Protein AF-A0A0R3WU50-F1 (afdb_monomer)

Secondary structure (DSSP, 8-state):
----------PEEEEEEEGGG--TT-EEEEEEEEEEEETTEEEEEEEEEEEEESB-TTSBB--EEEEEEPEEP----SSSGGGG---TTS--SPPSS-S-EEEEEE--SSTT----B--HHHHHHHHTT--SS-TTSPPP------HHHHHHHHHHHTS-TT----HHHHHHHHHTIIIIIIHH-TTTSHHHHHHTS-TT-HHHHHHHHHHHHTS-SSPPHHHHHHHHT----S--S-----------------S-SS-----HHHHHHHHHHHHHH--TTHHHHTHHHHHHHHHHHTTS-----------EEEEE-------

Mean predicted aligned error: 11.97 Å

Sequence (323 aa):
MGSNSALQWNQSLNFRLTYSNLPLATRVCVVLLQVKRRPGRIMEFPVGWANMNLFDERGYLVTGRRSLPLWRSSFTSPETETTHQLNLAGTVAENPDPEFTLVVDFCHPSSHATRIRFPISRFITTVSGASPSKPTAAIVPSLQSSDSDLRMLRELIHRDPFYELSEQDKALLWRIRDSCCRRLYPAESLPWLVQAVAWERRELVEEFYRLLAVWPRPLPVETCLQLLGVAGLAGGAGAEGSFGDGSGGGYAMAGGRTTGVADPLVRDIAVQGLQARLSNTDLADYLLQLVQVSTSIQQELISGRSTYKTRSLCVTFASWLER

Structure (mmCIF, N/CA/C/O backbone):
data_AF-A0A0R3WU50-F1
#
_entry.id   AF-A0A0R3WU50-F1
#
loop_
_atom_site.group_PDB
_atom_site.id
_atom_site.type_symbol
_atom_site.label_atom_id
_atom_site.label_alt_id
_atom_site.label_comp_id
_atom_site.label_asym_id
_atom_site.label_entity_id
_atom_site.label_seq_id
_atom_site.pdbx_PDB_ins_code
_atom_site.Cartn_x
_atom_site.Cartn_y
_atom_site.Cartn_z
_atom_site.occupancy
_atom_site.B_iso_or_equiv
_atom_site.auth_seq_id
_atom_site.auth_comp_id
_atom_site.auth_asym_id
_atom_site.auth_atom_id
_atom_site.pdbx_PDB_model_num
ATOM 1 N N . MET A 1 1 ? -16.060 -10.804 41.182 1.00 33.38 1 MET A N 1
ATOM 2 C CA . MET A 1 1 ? -16.720 -10.375 39.931 1.00 33.38 1 MET A CA 1
ATOM 3 C C . MET A 1 1 ? -16.371 -8.913 39.714 1.00 33.38 1 MET A C 1
ATOM 5 O O . MET A 1 1 ? -16.853 -8.083 40.474 1.00 33.38 1 MET A O 1
ATOM 9 N N . GLY A 1 2 ? -15.462 -8.610 38.787 1.00 38.38 2 GLY A N 1
ATOM 10 C CA . GLY A 1 2 ? -15.167 -7.225 38.406 1.00 38.38 2 GLY A CA 1
ATOM 11 C C . GLY A 1 2 ? -16.205 -6.724 37.404 1.00 38.38 2 GLY A C 1
ATOM 12 O O . GLY A 1 2 ? -16.675 -7.499 36.574 1.00 38.38 2 GLY A O 1
ATOM 13 N N . SER A 1 3 ? -16.586 -5.453 37.483 1.00 42.41 3 SER A N 1
ATOM 14 C CA . SER A 1 3 ? -17.433 -4.816 36.475 1.00 42.41 3 SER A CA 1
ATOM 15 C C . SER A 1 3 ? -16.592 -4.438 35.253 1.00 42.41 3 SER A C 1
ATOM 17 O O . SER A 1 3 ? -15.773 -3.520 35.328 1.00 42.41 3 SER A O 1
ATOM 19 N N . ASN A 1 4 ? -16.796 -5.120 34.120 1.00 51.84 4 ASN A N 1
ATOM 20 C CA . ASN A 1 4 ? -16.118 -4.764 32.870 1.00 51.84 4 ASN A CA 1
ATOM 21 C C . ASN A 1 4 ? -16.557 -3.364 32.413 1.00 51.84 4 ASN A C 1
ATOM 23 O O . ASN A 1 4 ? -17.701 -3.128 32.020 1.00 51.84 4 ASN A O 1
ATOM 27 N N . SER A 1 5 ? -15.631 -2.411 32.519 1.00 67.62 5 SER A N 1
ATOM 28 C CA . SER A 1 5 ? -15.855 -0.982 32.314 1.00 67.62 5 SER A CA 1
ATOM 29 C C . SER A 1 5 ? -15.765 -0.606 30.833 1.00 67.62 5 SER A C 1
ATOM 31 O O . SER A 1 5 ? -14.787 -0.025 30.365 1.00 67.62 5 SER A O 1
ATOM 33 N N . ALA A 1 6 ? -16.820 -0.944 30.090 1.00 73.25 6 ALA A N 1
ATOM 34 C CA . ALA A 1 6 ? -16.938 -0.632 28.670 1.00 73.25 6 ALA A CA 1
ATOM 35 C C . ALA A 1 6 ? -16.940 0.890 28.413 1.00 73.25 6 ALA A C 1
ATOM 37 O O . ALA A 1 6 ? -17.869 1.603 28.794 1.00 73.25 6 ALA A O 1
ATOM 38 N N . LEU A 1 7 ? -15.914 1.376 27.711 1.00 82.94 7 LEU A N 1
ATOM 39 C CA . LEU A 1 7 ? -15.858 2.739 27.179 1.00 82.94 7 LEU A CA 1
ATOM 40 C C . LEU A 1 7 ? -16.598 2.815 25.834 1.00 82.94 7 LEU A C 1
ATOM 42 O O . LEU A 1 7 ? -16.582 1.863 25.052 1.00 82.94 7 LEU A O 1
ATOM 46 N N . GLN A 1 8 ? -17.246 3.949 25.556 1.00 83.81 8 GLN A N 1
ATOM 47 C CA . GLN A 1 8 ? -18.001 4.174 24.320 1.00 83.81 8 GLN A CA 1
ATOM 48 C C . GLN A 1 8 ? -17.729 5.569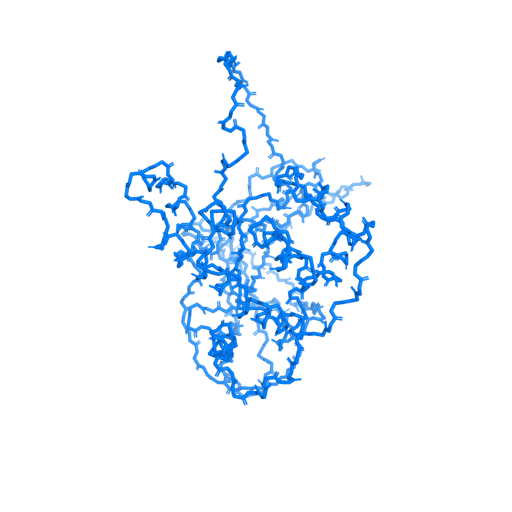 23.751 1.00 83.81 8 GLN A C 1
ATOM 50 O O . GLN A 1 8 ? -17.803 6.559 24.473 1.00 83.81 8 GLN A O 1
ATOM 55 N N . TRP A 1 9 ? -17.475 5.636 22.441 1.00 85.12 9 TRP A N 1
ATOM 56 C CA . TRP A 1 9 ? -17.425 6.889 21.677 1.00 85.12 9 TRP A CA 1
ATOM 57 C C . TRP A 1 9 ? -18.705 7.122 20.868 1.00 85.12 9 TRP A C 1
ATOM 59 O O . TRP A 1 9 ? -19.157 8.256 20.761 1.00 85.12 9 TRP A O 1
ATOM 69 N N . ASN A 1 10 ? -19.278 6.055 20.289 1.00 81.88 10 ASN A N 1
ATOM 70 C CA . ASN A 1 10 ? -20.482 6.074 19.444 1.00 81.88 10 ASN A CA 1
ATOM 71 C C . ASN A 1 10 ? -20.445 7.134 18.318 1.00 81.88 10 ASN A C 1
ATOM 73 O O . ASN A 1 10 ? -21.475 7.630 17.869 1.00 81.88 10 ASN A O 1
ATOM 77 N N . GLN A 1 11 ? -19.236 7.476 17.862 1.00 88.44 11 GLN A N 1
ATOM 78 C CA . GLN A 1 11 ? -18.961 8.498 16.857 1.00 88.44 11 GLN A CA 1
ATOM 79 C C . GLN A 1 11 ? -18.668 7.848 15.500 1.00 88.44 11 GLN A C 1
ATOM 81 O O . GLN A 1 11 ? -18.026 6.796 15.432 1.00 88.44 11 GLN A O 1
ATOM 86 N N . SER A 1 12 ? -19.094 8.498 14.414 1.00 87.56 12 SER A N 1
ATOM 87 C CA . SER A 1 12 ? -18.720 8.118 13.049 1.00 87.56 12 SER A CA 1
ATOM 88 C C . SER A 1 12 ? -17.557 8.965 12.534 1.00 87.56 12 SER A C 1
ATOM 90 O O . SER A 1 12 ? -17.614 10.195 12.561 1.00 87.56 12 SER A O 1
ATOM 92 N N . LEU A 1 13 ? -16.525 8.305 12.011 1.00 90.19 13 LEU A N 1
ATOM 93 C CA . LEU A 1 13 ? -15.453 8.919 11.236 1.00 90.19 13 LEU A CA 1
ATOM 94 C C . LEU A 1 13 ? -15.794 8.888 9.743 1.00 90.19 13 LEU A C 1
ATOM 96 O O . LEU A 1 13 ? -16.229 7.870 9.198 1.00 90.19 13 LEU A O 1
ATOM 100 N N . ASN A 1 14 ? -15.550 10.013 9.072 1.00 89.38 14 ASN A N 1
ATOM 101 C CA . ASN A 1 14 ? -15.679 10.161 7.627 1.00 89.38 14 ASN A CA 1
ATOM 102 C C . ASN A 1 14 ? -14.328 10.609 7.061 1.00 89.38 14 ASN A C 1
ATOM 104 O O . ASN A 1 14 ? -13.935 11.767 7.199 1.00 89.38 14 ASN A O 1
ATOM 108 N N . PHE A 1 15 ? -13.635 9.678 6.409 1.00 88.06 15 PHE A N 1
ATOM 109 C CA . PHE A 1 15 ? -12.292 9.883 5.858 1.00 88.06 15 PHE A CA 1
ATOM 110 C C . PHE A 1 15 ? -12.284 10.688 4.548 1.00 88.06 15 PHE A C 1
ATOM 112 O O . PHE A 1 15 ? -11.225 10.898 3.967 1.00 88.06 15 PHE A O 1
ATOM 119 N N . ARG A 1 16 ? -13.457 11.105 4.042 1.00 87.94 16 ARG A N 1
ATOM 120 C CA . ARG A 1 16 ? -13.663 11.745 2.724 1.00 87.94 16 ARG A CA 1
ATOM 121 C C . ARG A 1 16 ? -13.208 10.898 1.520 1.00 87.94 16 ARG A C 1
ATOM 123 O O . ARG A 1 16 ? -13.251 11.372 0.390 1.00 87.94 16 ARG A O 1
ATOM 130 N N . LEU A 1 17 ? -12.854 9.631 1.746 1.00 87.06 17 LEU A N 1
ATOM 131 C CA . LEU A 1 17 ? -12.512 8.650 0.717 1.00 87.06 17 LEU A CA 1
ATOM 132 C C . LEU A 1 17 ? -13.771 8.011 0.108 1.00 87.06 17 LEU A C 1
ATOM 134 O O . LEU A 1 17 ? -14.751 7.715 0.797 1.00 87.06 17 LEU A O 1
ATOM 138 N N . THR A 1 18 ? -13.726 7.733 -1.194 1.00 89.75 18 THR A N 1
ATOM 139 C CA . THR A 1 18 ? -14.796 7.031 -1.922 1.00 89.75 18 THR A CA 1
ATOM 140 C C . THR A 1 18 ? -14.434 5.554 -2.066 1.00 89.75 18 THR A C 1
ATOM 142 O O . THR A 1 18 ? -13.343 5.251 -2.541 1.00 89.75 18 THR A O 1
ATOM 145 N N . TYR A 1 19 ? -15.338 4.617 -1.740 1.00 88.94 19 TYR A N 1
ATOM 146 C CA . TYR A 1 19 ? -15.030 3.171 -1.795 1.00 88.94 19 TYR A CA 1
ATOM 147 C C . TYR A 1 19 ? -14.542 2.687 -3.172 1.00 88.94 19 TYR A C 1
ATOM 149 O O . TYR A 1 19 ? -13.792 1.721 -3.250 1.00 88.94 19 TYR A O 1
ATOM 157 N N . SER A 1 20 ? -14.942 3.348 -4.265 1.00 89.12 20 SER A N 1
ATOM 158 C CA . SER A 1 20 ? -14.477 3.023 -5.622 1.00 89.12 20 SER A CA 1
ATOM 159 C C . SER A 1 20 ? -12.989 3.276 -5.856 1.00 89.12 20 SER A C 1
ATOM 161 O O . SER A 1 20 ? -12.461 2.787 -6.852 1.00 89.12 20 SER A O 1
ATOM 163 N N . ASN A 1 21 ? -12.347 4.066 -4.995 1.00 91.62 21 ASN A N 1
ATOM 164 C CA . ASN A 1 21 ? -10.966 4.507 -5.143 1.00 91.62 21 ASN A CA 1
ATOM 165 C C . ASN A 1 21 ? -9.978 3.735 -4.265 1.00 91.62 21 ASN A C 1
ATOM 167 O O . ASN A 1 21 ? -8.780 3.868 -4.468 1.00 91.62 21 ASN A O 1
ATOM 171 N N . LEU A 1 22 ? -10.468 2.944 -3.311 1.00 92.19 22 LEU A N 1
ATOM 172 C CA . LEU A 1 22 ? -9.636 2.209 -2.363 1.00 92.19 22 LEU A CA 1
ATOM 173 C C . LEU A 1 22 ? -8.860 1.086 -3.088 1.00 92.19 22 LEU A C 1
ATOM 175 O O . LEU A 1 22 ? -9.506 0.242 -3.720 1.00 92.19 22 LEU A O 1
ATOM 179 N N . PRO A 1 23 ? -7.514 1.039 -3.009 1.00 92.69 23 PRO A N 1
ATOM 180 C CA . PRO A 1 23 ? -6.713 -0.100 -3.468 1.00 92.69 23 PRO A CA 1
ATOM 181 C C . PRO A 1 23 ? -7.076 -1.403 -2.750 1.00 92.69 23 PRO A C 1
ATOM 183 O O . PRO A 1 23 ? -7.614 -1.380 -1.643 1.00 92.69 23 PRO A O 1
ATOM 186 N N . LEU A 1 24 ? -6.709 -2.549 -3.329 1.00 91.00 24 LEU A N 1
ATOM 187 C CA . LEU A 1 24 ? -6.937 -3.851 -2.689 1.00 91.00 24 LEU A CA 1
ATOM 188 C C . LEU A 1 24 ? -6.188 -3.966 -1.351 1.00 91.00 24 LEU A C 1
ATOM 190 O O . LEU A 1 24 ? -6.768 -4.397 -0.363 1.00 91.00 24 LEU A O 1
ATOM 194 N N . ALA A 1 25 ? -4.951 -3.470 -1.293 1.00 91.69 25 ALA A N 1
ATOM 195 C CA . ALA A 1 25 ? -4.128 -3.421 -0.083 1.00 91.69 25 ALA A CA 1
ATOM 196 C C . ALA A 1 25 ? -4.499 -2.276 0.893 1.00 91.69 25 ALA A C 1
ATOM 198 O O . ALA A 1 25 ? -3.653 -1.792 1.644 1.00 91.69 25 ALA A O 1
ATOM 199 N N . THR A 1 26 ? -5.748 -1.788 0.880 1.00 93.12 26 THR A N 1
ATOM 200 C CA . THR A 1 26 ? -6.187 -0.767 1.847 1.00 93.12 26 THR A CA 1
ATOM 201 C C . THR A 1 26 ? -6.236 -1.364 3.250 1.00 93.12 26 THR A C 1
ATOM 203 O O . THR A 1 26 ? -6.977 -2.318 3.489 1.00 93.12 26 THR A O 1
ATOM 206 N N . ARG A 1 27 ? -5.512 -0.755 4.191 1.00 92.31 27 ARG A N 1
ATOM 207 C CA . ARG A 1 27 ? -5.528 -1.114 5.615 1.00 92.31 27 ARG A CA 1
ATOM 208 C C . ARG A 1 27 ? -6.249 -0.058 6.449 1.00 92.31 27 ARG A C 1
ATOM 210 O O . ARG A 1 27 ? -6.263 1.120 6.096 1.00 92.31 27 ARG A O 1
ATOM 217 N N . VAL A 1 28 ? -6.826 -0.482 7.567 1.00 92.38 28 VAL A N 1
ATOM 218 C CA . VAL A 1 28 ? -7.319 0.393 8.636 1.00 92.38 28 VAL A CA 1
ATOM 219 C C . VAL A 1 28 ? -6.398 0.195 9.831 1.00 92.38 28 VAL A C 1
ATOM 221 O O . VAL A 1 28 ? -6.329 -0.905 10.375 1.00 92.38 28 VAL A O 1
ATOM 224 N N . CYS A 1 29 ? -5.689 1.252 10.216 1.00 92.19 29 CYS A N 1
ATOM 225 C CA . CYS A 1 29 ? -4.715 1.245 11.305 1.00 92.19 29 CYS A CA 1
ATOM 226 C C . CYS A 1 29 ? -5.237 2.126 12.446 1.00 92.19 29 CYS A C 1
ATOM 228 O O . CYS A 1 29 ? -5.623 3.273 12.209 1.00 92.19 29 CYS A O 1
ATOM 230 N N . VAL A 1 30 ? -5.265 1.604 13.672 1.00 91.81 30 VAL A N 1
ATOM 231 C CA . VAL A 1 30 ? -5.815 2.284 14.855 1.00 91.81 30 VAL A CA 1
ATOM 232 C C . VAL A 1 30 ? -4.841 2.242 16.029 1.00 91.81 30 VAL A C 1
ATOM 234 O O . VAL A 1 30 ? -4.145 1.252 16.239 1.00 91.81 30 VAL A O 1
ATOM 237 N N . VAL A 1 31 ? -4.833 3.312 16.826 1.00 90.75 31 VAL A N 1
ATOM 238 C CA . VAL A 1 31 ? -4.120 3.405 18.108 1.00 90.75 31 VAL A CA 1
ATOM 239 C C . VAL A 1 31 ? -5.092 3.935 19.162 1.00 90.75 31 VAL A C 1
ATOM 241 O O . VAL A 1 31 ? -5.785 4.927 18.936 1.00 90.75 31 VAL A O 1
ATOM 244 N N . LEU A 1 32 ? -5.147 3.273 20.316 1.00 89.75 32 LEU A N 1
ATOM 245 C CA . LEU A 1 32 ? -5.911 3.700 21.484 1.00 89.75 32 LEU A CA 1
ATOM 246 C C . LEU A 1 32 ? -5.033 4.588 22.375 1.00 89.75 32 LEU A C 1
ATOM 248 O O . LEU A 1 32 ? -4.023 4.122 22.901 1.00 89.75 32 LEU A O 1
ATOM 252 N N . LEU A 1 33 ? -5.431 5.846 22.577 1.00 88.31 33 LEU A N 1
ATOM 253 C CA . LEU A 1 33 ? -4.714 6.810 23.419 1.00 88.31 33 LEU A CA 1
ATOM 254 C C . LEU A 1 33 ? -5.396 6.978 24.787 1.00 88.31 33 LEU A C 1
ATOM 256 O O . LEU A 1 33 ? -6.587 7.278 24.875 1.00 88.31 33 LEU A O 1
ATOM 260 N N . GLN A 1 34 ? -4.629 6.844 25.871 1.00 86.19 34 GLN A N 1
ATOM 261 C CA . GLN A 1 34 ? -5.033 7.259 27.213 1.00 86.19 34 GLN A CA 1
ATOM 262 C C . GLN A 1 34 ? -4.626 8.719 27.433 1.00 86.19 34 GLN A C 1
ATOM 264 O O . GLN A 1 34 ? -3.446 9.031 27.597 1.00 86.19 34 GLN A O 1
ATOM 269 N N . VAL A 1 35 ? -5.615 9.608 27.501 1.00 86.50 35 VAL A N 1
ATOM 270 C CA . VAL A 1 35 ? -5.407 11.043 27.740 1.00 86.50 35 VAL A CA 1
ATOM 271 C C . VAL A 1 35 ? -5.465 11.347 29.240 1.00 86.50 35 VAL A C 1
ATOM 273 O O . VAL A 1 35 ? -6.502 11.177 29.883 1.00 86.50 35 VAL A O 1
ATOM 276 N N . LYS A 1 36 ? -4.361 11.840 29.808 1.00 85.44 36 LYS A N 1
ATOM 277 C CA . LYS A 1 36 ? -4.263 12.337 31.189 1.00 85.44 36 LYS A CA 1
ATOM 278 C C . LYS A 1 36 ? -4.179 13.865 31.172 1.00 85.44 36 LYS A C 1
ATOM 280 O O . LYS A 1 36 ? -3.223 14.437 30.655 1.00 85.44 36 LYS A O 1
ATOM 285 N N . ARG A 1 37 ? -5.170 14.542 31.755 1.00 86.38 37 ARG A N 1
ATOM 286 C CA . ARG A 1 37 ? -5.192 16.011 31.871 1.00 86.38 37 ARG A CA 1
ATOM 287 C C . ARG A 1 37 ? -4.587 16.448 33.207 1.00 86.38 37 ARG A C 1
ATOM 289 O O . ARG A 1 37 ? -4.995 15.954 34.255 1.00 86.38 37 ARG A O 1
ATOM 296 N N . ARG A 1 38 ? -3.637 17.382 33.167 1.00 83.06 38 ARG A N 1
ATOM 297 C CA . ARG A 1 38 ? -3.069 18.095 34.323 1.00 83.06 38 ARG A CA 1
ATOM 298 C C . ARG A 1 38 ? -3.267 19.608 34.127 1.00 83.06 38 ARG A C 1
ATOM 300 O O . ARG A 1 38 ? -3.450 20.040 32.986 1.00 83.06 38 ARG A O 1
ATOM 307 N N . PRO A 1 39 ? -3.222 20.435 35.188 1.00 85.44 39 PRO A N 1
ATOM 308 C CA . PRO A 1 39 ? -3.216 21.889 35.034 1.00 85.44 39 PRO A CA 1
ATOM 309 C C . PRO A 1 39 ? -2.102 22.323 34.069 1.00 85.44 39 PRO A C 1
ATOM 311 O O . PRO A 1 39 ? -0.945 21.956 34.256 1.00 85.44 39 PRO A O 1
ATOM 314 N N . GLY A 1 40 ? -2.462 23.035 32.999 1.00 82.50 40 GLY A N 1
ATOM 315 C CA . GLY A 1 40 ? -1.523 23.519 31.977 1.00 82.50 40 GLY A CA 1
ATOM 316 C C . GLY A 1 40 ? -0.940 22.481 31.000 1.00 82.50 40 GLY A C 1
ATOM 317 O O . GLY A 1 40 ? -0.296 22.896 30.042 1.00 82.50 40 GLY A O 1
ATOM 318 N N . ARG A 1 41 ? -1.158 21.165 31.170 1.00 84.12 41 ARG A N 1
ATOM 319 C CA . ARG A 1 41 ? -0.624 20.131 30.253 1.00 84.12 41 ARG A CA 1
ATOM 320 C C . ARG A 1 41 ? -1.610 18.980 30.035 1.00 84.12 41 ARG A C 1
ATOM 322 O O . ARG A 1 41 ? -2.009 18.296 30.977 1.00 84.12 41 ARG A O 1
ATOM 329 N N . ILE A 1 42 ? -1.950 18.721 28.774 1.00 83.19 42 ILE A N 1
ATOM 330 C CA . ILE A 1 42 ? -2.537 17.445 28.345 1.00 83.19 42 ILE A CA 1
ATOM 331 C C . ILE A 1 42 ? -1.375 16.489 28.043 1.00 83.19 42 ILE A C 1
ATOM 333 O O . ILE A 1 42 ? -0.356 16.906 27.497 1.00 83.19 42 ILE A O 1
ATOM 337 N N . MET A 1 43 ? -1.494 15.231 28.461 1.00 82.38 43 MET A N 1
ATOM 338 C CA . MET A 1 43 ? -0.504 14.180 28.225 1.00 82.38 43 MET A CA 1
ATOM 339 C C . MET A 1 43 ? -1.216 12.972 27.626 1.00 82.38 43 MET A C 1
ATOM 341 O O . MET A 1 43 ? -2.204 12.508 28.197 1.00 82.38 43 MET A O 1
ATOM 345 N N . GLU A 1 44 ? -0.722 12.449 26.511 1.00 83.75 44 GLU A N 1
ATOM 346 C CA . GLU A 1 44 ? -1.342 11.325 25.806 1.00 83.75 44 GLU A CA 1
ATOM 347 C C . GLU A 1 44 ? -0.379 10.138 25.774 1.00 83.75 44 GLU A C 1
ATOM 349 O O . GLU A 1 44 ? 0.829 10.308 25.632 1.00 83.75 44 GLU A O 1
ATOM 354 N N . PHE A 1 45 ? -0.913 8.937 25.993 1.00 83.50 45 PHE A N 1
ATOM 355 C CA . PHE A 1 45 ? -0.141 7.703 26.109 1.00 83.50 45 PHE A CA 1
ATOM 356 C C . PHE A 1 45 ? -0.767 6.643 25.192 1.00 83.50 45 PHE A C 1
ATOM 358 O O . PHE A 1 45 ? -1.915 6.263 25.445 1.00 83.50 45 PHE A O 1
ATOM 365 N N . PRO A 1 46 ? -0.077 6.143 24.1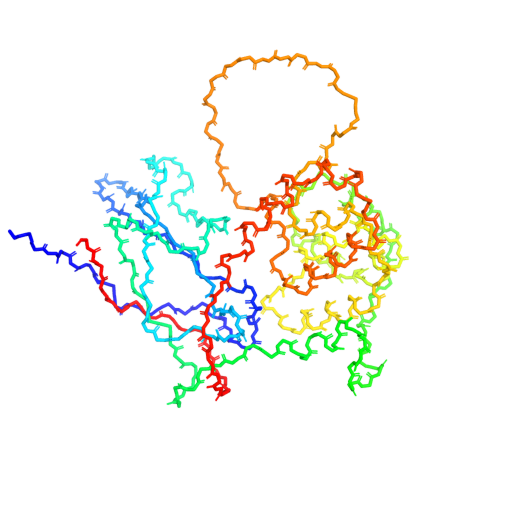54 1.00 85.88 46 PRO A N 1
ATOM 366 C CA . PRO A 1 46 ? -0.576 5.016 23.373 1.00 85.88 46 PRO A CA 1
ATOM 367 C C . PRO A 1 46 ? -0.621 3.754 24.241 1.00 85.88 46 PRO A C 1
ATOM 369 O O . PRO A 1 46 ? 0.386 3.327 24.797 1.00 85.88 46 PRO A O 1
ATOM 372 N N . VAL A 1 47 ? -1.814 3.173 24.368 1.00 87.81 47 VAL A N 1
ATOM 373 C CA . VAL A 1 47 ? -2.106 1.982 25.183 1.00 87.81 47 VAL A CA 1
ATOM 374 C C . VAL A 1 47 ? -1.905 0.714 24.357 1.00 87.81 47 VAL A C 1
ATOM 376 O O . VAL A 1 47 ? -1.233 -0.227 24.775 1.00 87.81 47 VAL A O 1
ATOM 379 N N . GLY A 1 48 ? -2.460 0.714 23.149 1.00 90.19 48 GLY A N 1
ATOM 380 C CA . GLY A 1 48 ? -2.393 -0.403 22.223 1.00 90.19 48 GLY A CA 1
ATOM 381 C C . GLY A 1 48 ? -2.848 -0.003 20.828 1.00 90.19 48 GLY A C 1
ATOM 382 O O . GLY A 1 48 ? -3.376 1.092 20.625 1.00 90.19 48 GLY A O 1
ATOM 383 N N . TRP A 1 49 ? -2.613 -0.880 19.864 1.00 92.38 49 TRP A N 1
ATOM 384 C CA . TRP A 1 49 ? -2.818 -0.621 18.444 1.00 92.38 49 TRP A CA 1
ATOM 385 C C . TRP A 1 49 ? -3.287 -1.886 17.723 1.00 92.38 49 TRP A C 1
ATOM 387 O O . TRP A 1 49 ? -3.082 -2.999 18.201 1.00 92.38 49 TRP A O 1
ATOM 397 N N . ALA A 1 50 ? -3.924 -1.718 16.571 1.00 93.00 50 ALA A N 1
ATOM 398 C CA . ALA A 1 50 ? -4.257 -2.821 15.678 1.00 93.00 50 ALA A CA 1
ATOM 399 C C . ALA A 1 50 ? -4.306 -2.322 14.235 1.00 93.00 50 ALA A C 1
ATOM 401 O O . ALA A 1 50 ? -4.731 -1.194 13.976 1.00 93.00 50 ALA A O 1
ATOM 402 N N . ASN A 1 51 ? -3.920 -3.186 13.303 1.00 92.25 51 ASN A N 1
ATOM 403 C CA . ASN A 1 51 ? -4.130 -2.972 11.880 1.00 92.25 51 ASN A CA 1
ATOM 404 C C . ASN A 1 51 ? -5.031 -4.091 11.356 1.00 92.25 51 ASN A C 1
ATOM 406 O O . ASN A 1 51 ? -4.973 -5.217 11.840 1.00 92.25 51 ASN A O 1
ATOM 410 N N . MET A 1 52 ? -5.848 -3.795 10.352 1.00 92.44 52 MET A N 1
ATOM 411 C CA . MET A 1 52 ? -6.643 -4.794 9.637 1.00 92.44 52 MET A CA 1
ATOM 412 C C . MET A 1 52 ? -6.673 -4.469 8.146 1.00 92.44 52 MET A C 1
ATOM 414 O O . MET A 1 52 ? -6.661 -3.294 7.766 1.00 92.44 52 MET A O 1
ATOM 418 N N . ASN A 1 53 ? -6.782 -5.483 7.293 1.00 92.94 53 ASN A N 1
ATOM 419 C CA . ASN A 1 53 ? -7.074 -5.254 5.883 1.00 92.94 53 ASN A CA 1
ATOM 420 C C . ASN A 1 53 ? -8.564 -4.917 5.705 1.00 92.94 53 ASN A C 1
ATOM 422 O O . ASN A 1 53 ? -9.443 -5.573 6.263 1.00 92.94 53 ASN A O 1
ATOM 426 N N . LEU A 1 54 ? -8.862 -3.879 4.920 1.00 93.62 54 LEU A N 1
ATOM 427 C CA . LEU A 1 54 ? -10.235 -3.474 4.595 1.00 93.62 54 LEU A CA 1
ATOM 428 C C . LEU A 1 54 ? -10.860 -4.369 3.509 1.00 93.62 54 LEU A C 1
ATOM 430 O O . LEU A 1 54 ? -12.079 -4.364 3.330 1.00 93.62 54 LEU A O 1
ATOM 434 N N . PHE A 1 55 ? -10.034 -5.158 2.819 1.00 92.94 55 PHE A N 1
ATOM 435 C CA . PHE A 1 55 ? -10.438 -6.255 1.948 1.00 92.94 55 PHE A CA 1
ATOM 436 C C . PHE A 1 55 ? -9.757 -7.554 2.397 1.00 92.94 55 PHE A C 1
ATOM 438 O O . PHE A 1 55 ? -8.554 -7.547 2.635 1.00 92.94 55 PHE A O 1
ATOM 445 N N . ASP A 1 56 ? -10.482 -8.670 2.465 1.00 88.00 56 ASP A N 1
ATOM 446 C CA . ASP A 1 56 ? -9.863 -9.981 2.712 1.00 88.00 56 ASP A CA 1
ATOM 447 C C . ASP A 1 56 ? -9.096 -10.513 1.485 1.00 88.00 56 ASP A C 1
ATOM 449 O O . ASP A 1 56 ? -9.498 -10.197 0.366 1.00 88.00 56 ASP A O 1
ATOM 453 N N . GLU A 1 57 ? -8.172 -11.479 1.645 1.00 81.44 57 GLU A N 1
ATOM 454 C CA . GLU A 1 57 ? -8.531 -12.808 1.113 1.00 81.44 57 GLU A CA 1
ATOM 455 C C . GLU A 1 57 ? -8.910 -12.862 -0.367 1.00 81.44 57 GLU A C 1
ATOM 457 O O . GLU A 1 57 ? -8.131 -12.761 -1.313 1.00 81.44 57 GLU A O 1
ATOM 462 N N . ARG A 1 58 ? -10.197 -13.121 -0.545 1.00 84.44 58 ARG A N 1
ATOM 463 C CA . ARG A 1 58 ? -10.861 -13.369 -1.810 1.00 84.44 58 ARG A CA 1
ATOM 464 C C . ARG A 1 58 ? -11.260 -12.035 -2.454 1.00 84.44 58 ARG A C 1
ATOM 466 O O . ARG A 1 58 ? -11.945 -12.046 -3.479 1.00 84.44 58 ARG A O 1
ATOM 473 N N . GLY A 1 59 ? -10.845 -10.912 -1.876 1.00 88.69 59 GLY A N 1
ATOM 474 C CA . GLY A 1 59 ? -11.006 -9.538 -2.319 1.00 88.69 59 GLY A CA 1
ATOM 475 C C . GLY A 1 59 ? -12.317 -8.882 -1.900 1.00 88.69 59 GLY A C 1
ATOM 476 O O . GLY A 1 59 ? -12.832 -8.114 -2.708 1.00 88.69 59 GLY A O 1
ATOM 477 N N . TYR A 1 60 ? -12.923 -9.187 -0.746 1.00 92.31 60 TYR A N 1
ATOM 478 C CA . TYR A 1 60 ? -14.207 -8.588 -0.354 1.00 92.31 60 TYR A CA 1
ATOM 479 C C . TYR A 1 60 ? -14.085 -7.584 0.795 1.00 92.31 60 TYR A C 1
ATOM 481 O O . TYR A 1 60 ? -13.312 -7.738 1.730 1.00 92.31 60 TYR A O 1
ATOM 489 N N . LEU A 1 61 ? -14.864 -6.513 0.673 1.00 93.06 61 LEU A N 1
ATOM 490 C CA . LEU A 1 61 ? -14.886 -5.362 1.559 1.00 93.06 61 LEU A CA 1
ATOM 491 C C . LEU A 1 61 ? -15.427 -5.756 2.937 1.00 93.06 61 LEU A C 1
ATOM 493 O O . LEU A 1 61 ? -16.556 -6.246 3.048 1.00 93.06 61 LEU A O 1
ATOM 497 N N . VAL A 1 62 ? -14.656 -5.472 3.984 1.00 91.94 62 VAL A N 1
ATOM 498 C CA . VAL A 1 62 ? -15.080 -5.661 5.372 1.00 91.94 62 VAL A CA 1
ATOM 499 C C . VAL A 1 62 ? -16.166 -4.640 5.725 1.00 91.94 62 VAL A C 1
ATOM 501 O O . VAL A 1 62 ? -16.005 -3.435 5.546 1.00 91.94 62 VAL A O 1
ATOM 504 N N . THR A 1 63 ? -17.297 -5.145 6.219 1.00 91.12 63 THR A N 1
ATOM 505 C CA . THR A 1 63 ? -18.482 -4.363 6.605 1.00 91.12 63 THR A CA 1
ATOM 506 C C . THR A 1 63 ? -19.174 -4.966 7.828 1.00 91.12 63 THR A C 1
ATOM 508 O O . THR A 1 63 ? -19.103 -6.184 8.048 1.00 91.12 63 THR A O 1
ATOM 511 N N . GLY A 1 64 ? -19.908 -4.140 8.571 1.00 90.81 64 GLY A N 1
ATOM 512 C CA . GLY A 1 64 ? -20.517 -4.488 9.853 1.00 90.81 64 GLY A CA 1
ATOM 513 C C . GLY A 1 64 ? -19.523 -4.392 11.016 1.00 90.81 64 GLY A C 1
ATOM 514 O O . GLY A 1 64 ? -18.335 -4.119 10.816 1.00 90.81 64 GLY A O 1
ATOM 515 N N . ARG A 1 65 ? -20.003 -4.689 12.230 1.00 91.06 65 ARG A N 1
ATOM 516 C CA . ARG A 1 65 ? -19.188 -4.778 13.451 1.00 91.06 65 ARG A CA 1
ATOM 517 C C . ARG A 1 65 ? -17.992 -5.730 13.278 1.00 91.06 65 ARG A C 1
ATOM 519 O O . ARG A 1 65 ? -18.142 -6.846 12.771 1.00 91.06 65 ARG A O 1
ATOM 526 N N . ARG A 1 66 ? -16.818 -5.296 13.731 1.00 93.12 66 ARG A N 1
ATOM 527 C CA . ARG A 1 66 ? -15.565 -6.052 13.849 1.00 93.12 66 ARG A CA 1
ATOM 528 C C . ARG A 1 66 ? -14.874 -5.711 15.157 1.00 93.12 66 ARG A C 1
ATOM 530 O O . ARG A 1 66 ? -14.776 -4.538 15.513 1.00 93.12 66 ARG A O 1
ATOM 537 N N . SER A 1 67 ? -14.393 -6.746 15.830 1.00 93.81 67 SER A N 1
ATOM 538 C CA . SER A 1 67 ? -13.505 -6.625 16.979 1.00 93.81 67 SER A CA 1
ATOM 539 C C . SER A 1 67 ? -12.060 -6.563 16.503 1.00 93.81 67 SER A C 1
ATOM 541 O O . SER A 1 67 ? -11.700 -7.237 15.545 1.00 93.81 67 SER A O 1
ATOM 543 N N . LEU A 1 68 ? -11.254 -5.745 17.169 1.00 94.56 68 LEU A N 1
ATOM 544 C CA . LEU A 1 68 ? -9.832 -5.545 16.930 1.0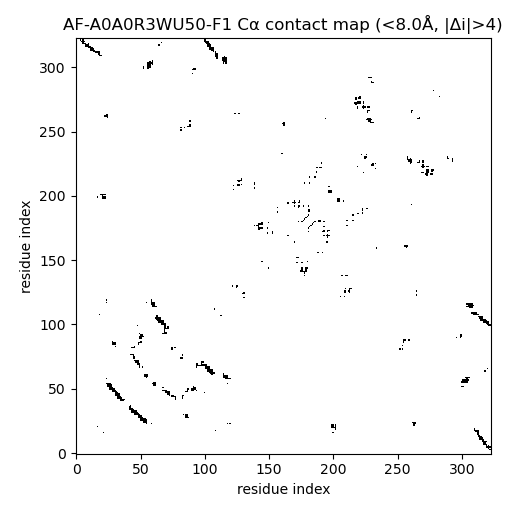0 94.56 68 LEU A CA 1
ATOM 545 C C . LEU A 1 68 ? -9.100 -5.758 18.262 1.00 94.56 68 LEU A C 1
ATOM 547 O O . LEU A 1 68 ? -8.970 -4.808 19.045 1.00 94.56 68 LEU A O 1
ATOM 551 N N . PRO A 1 69 ? -8.673 -7.000 18.553 1.00 93.94 69 PRO A N 1
ATOM 552 C CA . PRO A 1 69 ? -7.803 -7.315 19.682 1.00 93.94 69 PRO A CA 1
ATOM 553 C C . PRO A 1 69 ? -6.525 -6.469 19.600 1.00 93.94 69 PRO A C 1
ATOM 555 O O . PRO A 1 69 ? -5.743 -6.617 18.659 1.00 93.94 69 PRO A O 1
ATOM 558 N N . LEU A 1 70 ? -6.331 -5.534 20.535 1.00 92.69 70 LEU A N 1
ATOM 559 C CA . LEU A 1 70 ? -5.224 -4.582 20.453 1.00 92.69 70 LEU A CA 1
ATOM 560 C C . LEU A 1 70 ? -3.916 -5.231 20.911 1.00 92.69 70 LEU A C 1
ATOM 562 O O . LEU A 1 70 ? -3.827 -5.799 22.002 1.00 92.69 70 LEU A O 1
ATOM 566 N N . TRP A 1 71 ? -2.874 -5.078 20.102 1.00 91.25 71 TRP A N 1
ATOM 567 C CA . TRP A 1 71 ? -1.490 -5.318 20.495 1.00 91.25 71 TRP A CA 1
ATOM 568 C C . TRP A 1 71 ? -1.044 -4.239 21.484 1.00 91.25 71 TRP A C 1
ATOM 570 O O . TRP A 1 71 ? -1.396 -3.066 21.330 1.00 91.25 71 TRP A O 1
ATOM 580 N N . ARG A 1 72 ? -0.245 -4.606 22.494 1.00 87.31 72 ARG A N 1
ATOM 581 C CA . ARG A 1 72 ? 0.306 -3.632 23.452 1.00 87.31 72 ARG A CA 1
ATOM 582 C C . ARG A 1 72 ? 1.200 -2.606 22.744 1.00 87.31 72 ARG A C 1
ATOM 584 O O . ARG A 1 72 ? 1.955 -2.933 21.826 1.00 87.31 72 ARG A O 1
ATOM 591 N N . SER A 1 73 ? 1.131 -1.359 23.201 1.00 81.00 73 SER A N 1
ATOM 592 C CA . SER A 1 73 ? 2.092 -0.317 22.837 1.00 81.00 73 SER A CA 1
ATOM 593 C C . SER A 1 73 ? 3.403 -0.508 23.602 1.00 81.00 73 SER A C 1
ATOM 595 O O . SER A 1 73 ? 3.392 -0.714 24.814 1.00 81.00 73 SER A O 1
ATOM 597 N N . SER A 1 74 ? 4.538 -0.386 22.913 1.00 65.19 74 SER A N 1
ATOM 598 C CA . SER A 1 74 ? 5.868 -0.301 23.533 1.00 65.19 74 SER A CA 1
ATOM 599 C C . SER A 1 74 ? 6.224 1.118 24.003 1.00 65.19 74 SER A C 1
ATOM 601 O O . SER A 1 74 ? 7.184 1.299 24.752 1.00 65.19 74 SER A O 1
ATOM 603 N N . PHE A 1 75 ? 5.465 2.137 23.585 1.00 58.03 75 PHE A N 1
ATOM 604 C CA . PHE A 1 75 ? 5.767 3.542 23.855 1.00 58.03 75 PHE A CA 1
ATOM 605 C C . PHE A 1 75 ? 5.153 3.998 25.184 1.00 58.03 75 PHE A C 1
ATOM 607 O O . PHE A 1 75 ? 3.969 4.320 25.269 1.00 58.03 75 PHE A O 1
ATOM 614 N N . THR A 1 76 ? 5.978 4.050 26.230 1.00 51.38 76 THR A N 1
ATOM 615 C CA . THR A 1 76 ? 5.578 4.460 27.590 1.00 51.38 76 THR A CA 1
AT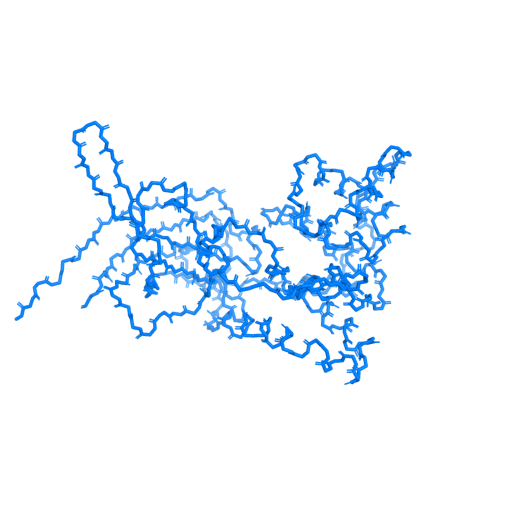OM 616 C C . THR A 1 76 ? 5.863 5.933 27.912 1.00 51.38 76 THR A C 1
ATOM 618 O O . THR A 1 76 ? 5.360 6.445 28.914 1.00 51.38 76 THR A O 1
ATOM 621 N N . SER A 1 77 ? 6.643 6.631 27.075 1.00 54.78 77 SER A N 1
ATOM 622 C CA . SER A 1 77 ? 6.996 8.044 27.270 1.00 54.78 77 SER A CA 1
ATOM 623 C C . SER A 1 77 ? 5.926 8.998 26.709 1.00 54.78 77 SER A C 1
ATOM 625 O O . SER A 1 77 ? 5.560 8.868 25.542 1.00 54.78 77 SER A O 1
ATOM 627 N N . PRO A 1 78 ? 5.461 9.998 27.485 1.00 52.50 78 PRO A N 1
ATOM 628 C CA . PRO A 1 78 ? 4.543 11.047 27.032 1.00 52.50 78 PRO A CA 1
ATOM 629 C C . PRO A 1 78 ? 5.268 12.293 26.486 1.00 52.50 78 PRO A C 1
ATOM 631 O O . PRO A 1 78 ? 4.684 13.380 26.450 1.00 52.50 78 PRO A O 1
ATOM 634 N N . GLU A 1 79 ? 6.564 12.180 26.176 1.00 52.72 79 GLU A N 1
ATOM 635 C CA . GLU A 1 79 ? 7.423 13.318 25.800 1.00 52.72 79 GLU A CA 1
ATOM 636 C C . GLU A 1 79 ? 8.018 13.181 24.390 1.00 52.72 79 GLU A C 1
ATOM 638 O O . GLU A 1 79 ? 8.690 14.090 23.915 1.00 52.72 79 GLU A O 1
ATOM 643 N N . THR A 1 80 ? 7.740 12.073 23.695 1.00 52.09 80 THR A N 1
ATOM 644 C CA . THR A 1 80 ? 8.106 11.870 22.290 1.00 52.09 80 THR A CA 1
ATOM 645 C C . THR A 1 80 ? 6.956 12.227 21.346 1.00 52.09 80 THR A C 1
ATOM 647 O O . THR A 1 80 ? 5.792 11.889 21.580 1.00 52.09 80 THR A O 1
ATOM 650 N N . GLU A 1 81 ? 7.301 12.828 20.205 1.00 52.25 81 GLU A N 1
ATOM 651 C CA . GLU A 1 81 ? 6.385 13.148 19.092 1.00 52.25 81 GLU A CA 1
ATOM 652 C C . GLU A 1 81 ? 5.711 11.896 18.484 1.00 52.25 81 GLU A C 1
ATOM 654 O O . GLU A 1 81 ? 4.741 11.984 17.733 1.00 52.25 81 GLU A O 1
ATOM 659 N N . THR A 1 82 ? 6.189 10.704 18.856 1.00 54.06 82 THR A N 1
ATOM 660 C CA . THR A 1 82 ? 5.630 9.397 18.490 1.00 54.06 82 THR A CA 1
ATOM 661 C C . THR A 1 82 ? 4.262 9.098 19.113 1.00 54.06 82 THR A C 1
ATOM 663 O O . THR A 1 82 ? 3.598 8.157 18.690 1.00 54.06 82 THR A O 1
ATOM 666 N N . THR A 1 83 ? 3.804 9.881 20.093 1.00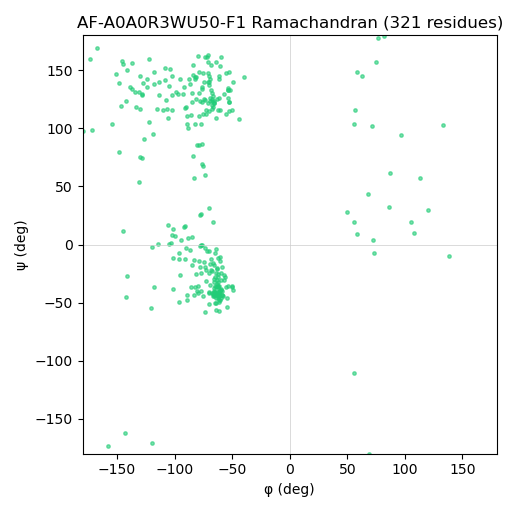 54.16 83 THR A N 1
ATOM 667 C CA . THR A 1 83 ? 2.561 9.626 20.852 1.00 54.16 83 THR A CA 1
ATOM 668 C C . THR A 1 83 ? 1.280 9.581 20.005 1.00 54.16 83 THR A C 1
ATOM 670 O O . THR A 1 83 ? 0.339 8.892 20.393 1.00 54.16 83 THR A O 1
ATOM 673 N N . HIS A 1 84 ? 1.251 10.232 18.835 1.00 59.69 84 HIS A N 1
ATOM 674 C CA . HIS A 1 84 ? 0.150 10.142 17.860 1.00 59.69 84 HIS A CA 1
ATOM 675 C C . HIS A 1 84 ? 0.455 9.248 16.638 1.00 59.69 84 HIS A C 1
ATOM 677 O O . HIS A 1 84 ? -0.377 9.148 15.734 1.00 59.69 84 HIS A O 1
ATOM 683 N N . GLN A 1 85 ? 1.635 8.623 16.554 1.00 70.38 85 GLN A N 1
ATOM 684 C CA . GLN A 1 85 ? 2.030 7.858 15.367 1.00 70.38 85 GLN A CA 1
ATOM 685 C C . GLN A 1 85 ? 1.290 6.514 15.297 1.00 70.38 85 GLN A C 1
ATOM 687 O O . GLN A 1 85 ? 1.343 5.694 16.213 1.00 70.38 85 GLN A O 1
ATOM 692 N N . LEU A 1 86 ? 0.611 6.275 14.172 1.00 80.81 86 LEU A N 1
ATOM 693 C CA . LEU A 1 86 ? 0.033 4.972 13.850 1.00 80.81 86 LEU A CA 1
ATOM 694 C C . LEU A 1 86 ? 1.158 3.978 13.535 1.00 80.81 86 LEU A C 1
ATOM 696 O O . LEU A 1 86 ? 2.069 4.303 12.773 1.00 80.81 86 LEU A O 1
ATOM 700 N N . ASN A 1 87 ? 1.066 2.744 14.038 1.00 82.56 87 ASN A N 1
ATOM 701 C CA . ASN A 1 87 ? 2.017 1.685 13.692 1.00 82.56 87 ASN A CA 1
ATOM 702 C C . ASN A 1 87 ? 1.739 1.126 12.281 1.00 82.56 87 ASN A C 1
ATOM 704 O O . ASN A 1 87 ? 1.279 -0.003 12.127 1.00 82.56 87 ASN A O 1
ATOM 708 N N . LEU A 1 88 ? 1.985 1.924 11.237 1.00 81.88 88 LEU A N 1
ATOM 709 C CA . LEU A 1 88 ? 1.649 1.589 9.842 1.00 81.88 88 LEU A CA 1
ATOM 710 C C . LEU A 1 88 ? 2.380 0.342 9.308 1.00 81.88 88 LEU A C 1
ATOM 712 O O . LEU A 1 88 ? 1.873 -0.320 8.405 1.00 81.88 88 LEU A O 1
ATOM 716 N N . ALA A 1 89 ? 3.544 0.017 9.878 1.00 78.31 89 ALA A N 1
ATOM 717 C CA . ALA A 1 89 ? 4.323 -1.184 9.565 1.00 78.31 89 ALA A CA 1
ATOM 718 C C . ALA A 1 89 ? 3.953 -2.403 10.440 1.00 78.31 89 ALA A C 1
ATOM 720 O O . ALA A 1 89 ? 4.501 -3.486 10.245 1.00 78.31 89 ALA A O 1
ATOM 721 N N . GLY A 1 90 ? 3.047 -2.241 11.409 1.00 80.12 90 GLY A N 1
ATOM 722 C CA . GLY A 1 90 ? 2.607 -3.308 12.303 1.00 80.12 90 GLY A CA 1
ATOM 723 C C . GLY A 1 90 ? 1.797 -4.400 11.600 1.00 80.12 90 GLY A C 1
ATOM 724 O O . GLY A 1 90 ? 1.135 -4.155 10.588 1.00 80.12 90 GLY A O 1
ATOM 725 N N . THR A 1 91 ? 1.823 -5.604 12.174 1.00 84.31 91 THR A N 1
ATOM 726 C CA . THR A 1 91 ? 1.053 -6.762 11.693 1.00 84.31 91 THR A CA 1
ATOM 727 C C . THR A 1 91 ? -0.451 -6.475 11.588 1.00 84.31 91 THR A C 1
ATOM 729 O O . THR A 1 91 ? -1.008 -5.708 12.373 1.00 84.31 91 THR A O 1
ATOM 732 N N . VAL A 1 92 ? -1.100 -7.117 10.611 1.00 87.12 92 VAL A N 1
ATOM 733 C CA . VAL A 1 92 ? -2.565 -7.149 10.444 1.00 87.12 92 VAL A CA 1
ATOM 734 C C . VAL A 1 92 ? -3.219 -8.379 11.090 1.00 87.12 92 VAL A C 1
ATOM 736 O O . VAL A 1 92 ? -4.421 -8.583 10.943 1.00 87.12 92 VAL A O 1
ATOM 739 N N . ALA A 1 93 ? -2.439 -9.213 11.786 1.00 87.38 93 ALA A N 1
ATOM 740 C CA . ALA A 1 93 ? -2.953 -10.332 12.563 1.00 87.38 93 ALA A CA 1
ATOM 741 C C . ALA A 1 93 ? -3.593 -9.848 13.875 1.00 87.38 93 ALA A C 1
ATOM 743 O O . ALA A 1 93 ? -3.149 -8.875 14.488 1.00 87.38 93 ALA A O 1
ATOM 744 N N . GLU A 1 94 ? -4.620 -10.563 14.327 1.00 88.75 94 GLU A N 1
ATOM 745 C CA . GLU A 1 94 ? -5.277 -10.319 15.612 1.00 88.75 94 GLU A CA 1
ATOM 746 C C . GLU A 1 94 ? -4.359 -10.731 16.780 1.00 88.75 94 GLU A C 1
ATOM 748 O O . GLU A 1 94 ? -3.681 -11.758 16.713 1.00 88.75 94 GLU A O 1
ATOM 753 N N . ASN A 1 95 ? -4.330 -9.938 17.858 1.00 89.81 95 ASN A N 1
ATOM 754 C CA . ASN A 1 95 ? -3.602 -10.297 19.077 1.00 89.81 95 ASN A CA 1
ATOM 755 C C . ASN A 1 95 ? -4.314 -11.463 19.808 1.00 89.81 95 ASN A C 1
ATOM 757 O O . ASN A 1 95 ? -5.471 -11.287 20.194 1.00 89.81 95 ASN A O 1
ATOM 761 N N . PRO A 1 96 ? -3.655 -12.616 20.053 1.00 90.69 96 PRO A N 1
ATOM 762 C CA . PRO A 1 96 ? -4.254 -13.742 20.777 1.00 90.69 96 PRO A CA 1
ATOM 763 C C . PRO A 1 96 ? -4.385 -13.526 22.298 1.00 90.69 96 PRO A C 1
ATOM 765 O O . PRO A 1 96 ? -5.121 -14.274 22.936 1.00 90.69 96 PRO A O 1
ATOM 768 N N . ASP A 1 97 ? -3.699 -12.531 22.878 1.00 90.62 97 ASP A N 1
ATOM 769 C CA . ASP A 1 97 ? -3.780 -12.150 24.302 1.00 90.62 97 ASP A CA 1
ATOM 770 C C . ASP A 1 97 ? -4.044 -10.629 24.449 1.00 90.62 97 ASP A C 1
ATOM 772 O O . ASP A 1 97 ? -3.123 -9.840 24.710 1.00 90.62 97 ASP A O 1
ATOM 776 N N . PRO A 1 98 ? -5.279 -10.158 24.177 1.00 90.81 98 PRO A N 1
ATOM 777 C CA . PRO A 1 98 ? -5.620 -8.739 24.215 1.00 90.81 98 PRO A CA 1
ATOM 778 C C . PRO A 1 98 ? -5.990 -8.253 25.620 1.00 90.81 98 PRO A C 1
ATOM 780 O O . PRO A 1 98 ? -6.985 -8.662 26.205 1.00 90.81 98 PRO A O 1
ATOM 783 N N . GLU A 1 99 ? -5.262 -7.251 26.112 1.00 89.38 99 GLU A N 1
ATOM 784 C CA . GLU A 1 99 ? -5.653 -6.494 27.315 1.00 89.38 99 GLU A CA 1
ATOM 785 C C . GLU A 1 99 ? -6.840 -5.543 27.052 1.00 89.38 99 GLU A C 1
ATOM 787 O O . GLU A 1 99 ? -7.542 -5.128 27.974 1.00 89.38 99 GLU A O 1
ATOM 792 N N . PHE A 1 100 ? -7.057 -5.188 25.780 1.00 89.69 100 PHE A N 1
ATOM 793 C CA . PHE A 1 100 ? -8.142 -4.330 25.311 1.00 89.69 100 PHE A CA 1
ATOM 794 C C . PHE A 1 100 ? -8.563 -4.740 23.895 1.00 89.69 100 PHE A C 1
ATOM 796 O O . PHE A 1 100 ? -7.712 -4.953 23.032 1.00 89.69 100 PHE A O 1
ATOM 803 N N . THR A 1 101 ? -9.866 -4.751 23.619 1.00 92.44 101 THR A N 1
ATOM 804 C CA . THR A 1 101 ? -10.412 -4.984 22.270 1.00 92.44 101 THR A CA 1
ATOM 805 C C . THR A 1 101 ? -11.141 -3.736 21.771 1.00 92.44 101 THR A C 1
ATOM 807 O O . THR A 1 101 ? -12.137 -3.331 22.361 1.00 92.44 101 THR A O 1
ATOM 810 N N . LEU A 1 102 ? -10.689 -3.093 20.690 1.00 92.81 102 LEU A N 1
ATOM 811 C CA . LEU A 1 102 ? -11.460 -2.003 20.072 1.00 92.81 102 LEU A CA 1
ATOM 812 C C . LEU A 1 102 ? -12.538 -2.593 19.157 1.00 92.81 102 LEU A C 1
ATOM 814 O O . LEU A 1 102 ? -12.276 -3.570 18.468 1.00 92.81 102 LEU A O 1
ATOM 818 N N . VAL A 1 103 ? -13.736 -2.003 19.102 1.00 92.25 103 VAL A N 1
ATOM 819 C CA . VAL A 1 103 ? -14.816 -2.526 18.249 1.00 92.25 103 VAL A CA 1
ATOM 820 C C . VAL A 1 103 ? -15.410 -1.444 17.356 1.00 92.25 103 VAL A C 1
ATOM 822 O O . VAL A 1 103 ? -15.762 -0.344 17.793 1.00 92.25 103 VAL A O 1
ATOM 825 N N . VAL A 1 104 ? -15.488 -1.777 16.071 1.00 92.25 104 VAL A N 1
ATOM 826 C CA . VAL A 1 104 ? -15.663 -0.847 14.956 1.00 92.25 104 VAL A CA 1
ATOM 827 C C . VAL A 1 104 ? -16.735 -1.394 14.017 1.00 92.25 104 VAL A C 1
ATOM 829 O O . VAL A 1 104 ? -16.685 -2.560 13.645 1.00 92.25 104 VAL A O 1
ATOM 832 N N . ASP A 1 105 ? -17.712 -0.583 13.624 1.00 91.75 105 ASP A N 1
ATOM 833 C CA . ASP A 1 105 ? -18.740 -0.937 12.643 1.00 91.75 105 ASP A CA 1
ATOM 834 C C . ASP A 1 105 ? -18.464 -0.236 11.309 1.00 91.75 105 ASP A C 1
ATOM 836 O O . ASP A 1 105 ? -18.567 0.987 11.160 1.00 91.75 105 ASP A O 1
ATOM 840 N N . PHE A 1 106 ? -18.057 -1.037 10.329 1.00 90.62 106 PHE A N 1
ATOM 841 C CA . PHE A 1 106 ? -17.743 -0.574 8.987 1.00 90.62 106 PHE A CA 1
ATOM 842 C C . PHE A 1 106 ? -19.033 -0.451 8.180 1.00 90.62 106 PHE A C 1
ATOM 844 O O . PHE A 1 106 ? -19.598 -1.455 7.734 1.00 90.62 106 PHE A O 1
ATOM 851 N N . CYS A 1 107 ? -19.504 0.783 7.984 1.00 87.62 107 CYS A N 1
ATOM 852 C CA . CYS A 1 107 ? -20.776 1.054 7.323 1.00 87.62 107 CYS A CA 1
ATOM 853 C C . CYS A 1 107 ? -20.845 0.362 5.954 1.00 87.62 107 CYS A C 1
ATOM 855 O O . CYS A 1 107 ? -19.926 0.460 5.141 1.00 87.62 107 CYS A O 1
ATOM 857 N N . HIS A 1 108 ? -21.956 -0.314 5.661 1.00 86.19 108 HIS A N 1
ATOM 858 C CA . HIS A 1 108 ? -22.154 -0.905 4.342 1.00 86.19 108 HIS A CA 1
ATOM 859 C C . HIS A 1 108 ? -22.532 0.206 3.335 1.00 86.19 108 HIS A C 1
ATOM 861 O O . HIS A 1 108 ? -23.541 0.885 3.540 1.00 86.19 108 HIS A O 1
ATOM 867 N N . PRO A 1 109 ? -21.795 0.417 2.224 1.00 84.00 109 PRO A N 1
ATOM 868 C CA . PRO A 1 109 ? -22.080 1.505 1.272 1.00 84.00 109 PRO A CA 1
ATOM 869 C C . PRO A 1 109 ? -23.362 1.323 0.448 1.00 84.00 109 PRO A C 1
ATOM 871 O O . PRO A 1 109 ? -23.743 2.218 -0.303 1.00 84.00 109 PRO A O 1
ATOM 874 N N . SER A 1 110 ? -24.030 0.178 0.568 1.00 77.00 110 SER A N 1
ATOM 875 C CA . SER A 1 110 ? -25.291 -0.138 -0.105 1.00 77.00 110 SER A CA 1
ATOM 876 C C . SER A 1 110 ? -26.356 -0.522 0.922 1.00 77.00 110 SER A C 1
ATOM 878 O O . SER A 1 110 ? -26.067 -1.235 1.880 1.00 77.00 110 SER A O 1
ATOM 880 N N . SER A 1 111 ? -27.602 -0.112 0.698 1.00 71.38 111 SER A N 1
ATOM 881 C CA . SER A 1 111 ? -28.765 -0.449 1.535 1.00 71.38 111 SER A CA 1
ATOM 882 C C . SER A 1 111 ? -29.098 -1.946 1.593 1.00 71.38 111 SER A C 1
ATOM 884 O O . SER A 1 111 ? -29.911 -2.349 2.415 1.00 71.38 111 SER A O 1
ATOM 886 N N . HIS A 1 112 ? -28.496 -2.771 0.731 1.00 65.38 112 HIS A N 1
ATOM 887 C CA . HIS A 1 112 ? -28.901 -4.166 0.519 1.00 65.38 112 HIS A CA 1
ATOM 888 C C . HIS A 1 112 ? -27.996 -5.212 1.200 1.00 65.38 112 HIS A C 1
ATOM 890 O O . HIS A 1 112 ? -28.165 -6.398 0.950 1.00 65.38 112 HIS A O 1
ATOM 896 N N . ALA A 1 113 ? -27.043 -4.794 2.047 1.00 70.25 113 ALA A N 1
ATOM 897 C CA . ALA A 1 113 ? -26.164 -5.670 2.847 1.00 70.25 113 ALA A CA 1
ATOM 898 C C . ALA A 1 113 ? -25.335 -6.728 2.065 1.00 70.25 113 ALA A C 1
ATOM 900 O O . ALA A 1 113 ? -24.843 -7.702 2.637 1.00 70.25 113 ALA A O 1
ATOM 901 N N . THR A 1 114 ? -25.155 -6.546 0.754 1.00 81.31 114 THR A N 1
ATOM 902 C CA . THR A 1 114 ? -24.437 -7.472 -0.130 1.00 81.31 114 THR A CA 1
ATOM 903 C C . THR A 1 114 ? -22.926 -7.180 -0.233 1.00 81.31 114 THR A C 1
ATOM 905 O O . THR A 1 114 ? -22.491 -6.278 -0.954 1.00 81.31 114 THR A O 1
ATOM 908 N N . ARG A 1 115 ? -22.118 -8.002 0.453 1.00 85.31 115 ARG A N 1
ATOM 909 C CA . ARG A 1 115 ? -20.652 -7.895 0.643 1.00 85.31 115 ARG A CA 1
ATOM 910 C C . ARG A 1 115 ? -19.862 -7.539 -0.641 1.00 85.31 115 ARG A C 1
ATOM 912 O O . ARG A 1 115 ? -19.685 -8.365 -1.529 1.00 85.31 115 ARG A O 1
ATOM 919 N N . ILE A 1 116 ? -19.327 -6.332 -0.786 1.00 87.69 116 ILE A N 1
ATOM 920 C CA . ILE A 1 116 ? -18.702 -5.891 -2.058 1.00 87.69 116 ILE A CA 1
ATOM 921 C C . ILE A 1 116 ? -17.378 -6.610 -2.366 1.00 87.69 116 ILE A C 1
ATOM 923 O O . ILE A 1 116 ? -16.618 -6.879 -1.453 1.00 87.69 116 ILE A O 1
ATOM 927 N N . ARG A 1 117 ? -17.074 -6.893 -3.647 1.00 90.69 117 ARG A N 1
ATOM 928 C CA . ARG A 1 117 ? -15.766 -7.407 -4.108 1.00 90.69 117 ARG A CA 1
ATOM 929 C C . ARG A 1 117 ? -14.956 -6.320 -4.809 1.00 90.69 117 ARG A C 1
ATOM 931 O O . ARG A 1 117 ? -15.487 -5.643 -5.691 1.00 90.69 117 ARG A O 1
ATOM 938 N N . PHE A 1 118 ? -13.667 -6.234 -4.507 1.00 90.69 118 PHE A N 1
ATOM 939 C CA . PHE A 1 118 ? -12.670 -5.581 -5.343 1.00 90.69 118 PHE A CA 1
ATOM 940 C C . PHE A 1 118 ? -12.521 -6.355 -6.672 1.00 90.69 118 PHE A C 1
ATOM 942 O O . PHE A 1 118 ? -12.255 -7.561 -6.667 1.00 90.69 118 PHE A O 1
ATOM 949 N N . PRO A 1 119 ? -12.703 -5.714 -7.838 1.00 90.75 119 PRO A N 1
ATOM 950 C CA . PRO A 1 119 ? -12.761 -6.402 -9.129 1.00 90.75 119 PRO A CA 1
ATOM 951 C C . PRO A 1 119 ? -11.359 -6.673 -9.708 1.00 90.75 119 PRO A C 1
ATOM 953 O O . PRO A 1 119 ? -11.059 -6.235 -10.819 1.00 90.75 119 PRO A O 1
ATOM 956 N N . ILE A 1 120 ? -10.499 -7.390 -8.968 1.00 89.25 120 ILE A N 1
ATOM 957 C CA . ILE A 1 120 ? -9.070 -7.592 -9.297 1.00 89.25 120 ILE A CA 1
ATOM 958 C C . ILE A 1 120 ? -8.837 -8.072 -10.739 1.00 89.25 120 ILE A C 1
ATOM 960 O O . ILE A 1 120 ? -7.918 -7.604 -11.403 1.00 89.25 120 ILE A O 1
ATOM 964 N N . SER A 1 121 ? -9.725 -8.917 -11.271 1.00 87.00 121 SER A N 1
ATOM 965 C CA . SER A 1 121 ? -9.632 -9.465 -12.629 1.00 87.00 121 SER A CA 1
ATOM 966 C C . SER A 1 121 ? -9.495 -8.396 -13.717 1.00 87.00 121 SER A C 1
ATOM 968 O O . SER A 1 121 ? -8.728 -8.605 -14.648 1.00 87.00 121 SER A O 1
ATOM 970 N N . ARG A 1 122 ? -10.145 -7.223 -13.590 1.00 86.69 122 ARG A N 1
ATOM 971 C CA . ARG A 1 122 ? -10.002 -6.134 -14.586 1.00 86.69 122 ARG A CA 1
ATOM 972 C C . ARG A 1 122 ? -8.563 -5.614 -14.659 1.00 86.69 122 ARG A C 1
ATOM 974 O O . ARG A 1 122 ? -8.077 -5.246 -15.725 1.00 86.69 122 ARG A O 1
ATOM 981 N N . PHE A 1 123 ? -7.900 -5.580 -13.506 1.00 88.88 123 PHE A N 1
ATOM 982 C CA . PHE A 1 123 ? -6.553 -5.060 -13.341 1.00 88.88 123 PHE A CA 1
ATOM 983 C C . PHE A 1 123 ? -5.511 -6.091 -13.767 1.00 88.88 123 PHE A C 1
ATOM 985 O O . PHE A 1 123 ? -4.603 -5.726 -14.501 1.00 88.88 123 PHE A O 1
ATOM 992 N N . ILE A 1 124 ? -5.712 -7.375 -13.445 1.00 87.75 124 ILE A N 1
ATOM 993 C CA . ILE A 1 124 ? -4.908 -8.484 -13.991 1.00 87.75 124 ILE A CA 1
ATOM 994 C C . ILE A 1 124 ? -4.923 -8.427 -15.525 1.00 87.75 124 ILE A C 1
ATOM 996 O O . ILE A 1 124 ? -3.872 -8.301 -16.142 1.00 87.75 124 ILE A O 1
ATOM 1000 N N . THR A 1 125 ? -6.105 -8.392 -16.154 1.00 85.44 125 THR A N 1
ATOM 1001 C CA . THR A 1 125 ? -6.222 -8.300 -17.621 1.00 85.44 125 THR A CA 1
ATOM 1002 C C . THR A 1 125 ? -5.570 -7.030 -18.193 1.00 85.44 125 THR A C 1
ATOM 1004 O O . THR A 1 125 ? -5.048 -7.059 -19.306 1.00 85.44 125 THR A O 1
ATOM 1007 N N . THR A 1 126 ? -5.548 -5.929 -17.432 1.00 87.06 126 THR A N 1
ATOM 1008 C CA . THR A 1 126 ? -4.840 -4.693 -17.813 1.00 87.06 126 THR A CA 1
ATOM 1009 C C . THR A 1 126 ? -3.323 -4.882 -17.764 1.00 87.06 126 THR A C 1
ATOM 1011 O O . THR A 1 126 ? -2.658 -4.612 -18.759 1.00 87.06 126 THR A O 1
ATOM 1014 N N . VAL A 1 127 ? -2.783 -5.392 -16.653 1.00 87.38 127 VAL A N 1
ATOM 1015 C CA . VAL A 1 127 ? -1.344 -5.623 -16.427 1.00 87.38 127 VAL A CA 1
ATOM 1016 C C . VAL A 1 127 ? -0.778 -6.700 -17.363 1.00 87.38 127 VAL A C 1
ATOM 1018 O O . VAL A 1 127 ? 0.356 -6.581 -17.817 1.00 87.38 127 VAL A O 1
ATOM 1021 N N . SER A 1 128 ? -1.568 -7.704 -17.749 1.00 85.06 128 SER A N 1
ATOM 1022 C CA . SER A 1 128 ? -1.189 -8.673 -18.790 1.00 85.06 128 SER A CA 1
ATOM 1023 C C . SER A 1 128 ? -1.238 -8.102 -20.219 1.00 85.06 128 SER A C 1
ATOM 1025 O O . SER A 1 128 ? -0.937 -8.824 -21.165 1.00 85.06 128 SER A O 1
ATOM 1027 N N . GLY A 1 129 ? -1.665 -6.847 -20.415 1.00 79.62 129 GLY A N 1
ATOM 1028 C CA . GLY A 1 129 ? -1.833 -6.226 -21.737 1.00 79.62 129 GLY A CA 1
ATOM 1029 C C . GLY A 1 129 ? -3.028 -6.746 -22.551 1.00 79.62 129 GLY A C 1
ATOM 1030 O O . GLY A 1 129 ? -3.228 -6.321 -23.684 1.00 79.62 129 GLY A O 1
ATOM 1031 N N . ALA A 1 130 ? -3.850 -7.629 -21.980 1.00 74.56 130 ALA A N 1
ATOM 1032 C CA . ALA A 1 130 ? -4.940 -8.340 -22.654 1.00 74.56 130 ALA A CA 1
ATOM 1033 C C . ALA A 1 130 ? -6.305 -7.620 -22.571 1.00 74.56 130 ALA A C 1
ATOM 1035 O O . ALA A 1 130 ? -7.352 -8.236 -22.782 1.00 74.56 130 ALA A O 1
ATOM 1036 N N . SER A 1 131 ? -6.329 -6.334 -22.205 1.00 70.44 131 SER A N 1
ATOM 1037 C CA . SER A 1 131 ? -7.579 -5.595 -21.985 1.00 70.44 131 SER A CA 1
ATOM 1038 C C . SER A 1 131 ? -8.369 -5.394 -23.288 1.00 70.44 131 SER A C 1
ATOM 1040 O O . SER A 1 131 ? -7.813 -4.869 -24.252 1.00 70.44 131 SER A O 1
ATOM 1042 N N . PRO A 1 132 ? -9.683 -5.704 -23.328 1.00 55.06 132 PRO A N 1
ATOM 1043 C CA . PRO A 1 132 ? -10.525 -5.472 -24.506 1.00 55.06 132 PRO A CA 1
ATOM 1044 C C . PRO A 1 132 ? -10.841 -3.984 -24.751 1.00 55.06 132 PRO A C 1
ATOM 1046 O O . PRO A 1 132 ? -11.450 -3.631 -25.762 1.00 55.06 132 PRO A O 1
ATOM 1049 N N . SER A 1 133 ? -10.434 -3.081 -23.850 1.00 51.75 133 SER A N 1
ATOM 1050 C CA . SER A 1 133 ? -10.377 -1.649 -24.151 1.00 51.75 133 SER A CA 1
ATOM 1051 C C . SER A 1 133 ? -9.364 -1.404 -25.273 1.00 51.75 133 SER A C 1
ATOM 1053 O O . SER A 1 133 ? -8.205 -1.780 -25.115 1.00 51.75 133 SER A O 1
ATOM 1055 N N . LYS A 1 134 ? -9.779 -0.747 -26.368 1.00 40.78 134 LYS A N 1
ATOM 1056 C CA . LYS A 1 134 ? -8.929 -0.458 -27.543 1.00 40.78 134 LYS A CA 1
ATOM 1057 C C . LYS A 1 134 ? -7.492 -0.051 -27.152 1.00 40.78 134 LYS A C 1
ATOM 1059 O O . LYS A 1 134 ? -7.353 0.768 -26.237 1.00 40.78 134 LYS A O 1
ATOM 1064 N N . PRO A 1 135 ? -6.452 -0.436 -27.924 1.00 43.84 135 PRO A N 1
ATOM 1065 C CA . PRO A 1 135 ? -5.051 -0.021 -27.714 1.00 43.84 135 PRO A CA 1
ATOM 1066 C C . PRO A 1 135 ? -4.795 1.486 -27.958 1.00 43.84 135 PRO A C 1
ATOM 1068 O O . PRO A 1 135 ? -3.672 1.920 -28.182 1.00 43.84 135 PRO A O 1
ATOM 1071 N N . THR A 1 136 ? -5.855 2.295 -27.933 1.00 41.66 136 THR A N 1
ATOM 1072 C CA . THR A 1 136 ? -5.890 3.749 -28.119 1.00 41.66 136 THR A CA 1
ATOM 1073 C C . THR A 1 136 ? -6.325 4.486 -26.848 1.00 41.66 136 THR A C 1
ATOM 1075 O O . THR A 1 136 ? -6.334 5.713 -26.835 1.00 41.66 136 THR A O 1
ATOM 1078 N N . ALA A 1 137 ? -6.611 3.774 -25.747 1.00 46.97 137 ALA A N 1
ATOM 1079 C CA . ALA A 1 137 ? -6.541 4.338 -24.395 1.00 46.97 137 ALA A CA 1
ATOM 1080 C C . ALA A 1 137 ? -5.063 4.502 -23.989 1.00 46.97 137 ALA A C 1
ATOM 1082 O O . ALA A 1 137 ? -4.583 3.875 -23.038 1.00 46.97 137 ALA A O 1
ATOM 1083 N N . ALA A 1 138 ? -4.334 5.295 -24.781 1.00 51.19 138 ALA A N 1
ATOM 1084 C CA . ALA A 1 138 ? -2.900 5.492 -24.658 1.00 51.19 138 ALA A CA 1
ATOM 1085 C C . ALA A 1 138 ? -2.528 5.902 -23.226 1.00 51.19 138 ALA A C 1
ATOM 1087 O O . ALA A 1 138 ? -3.293 6.584 -22.534 1.00 51.19 138 ALA A O 1
ATOM 1088 N N . ILE A 1 139 ? -1.336 5.495 -22.788 1.00 56.53 139 ILE A N 1
ATOM 1089 C CA . ILE A 1 139 ? -0.657 6.174 -21.681 1.00 56.53 139 ILE A CA 1
ATOM 1090 C C . ILE A 1 139 ? -0.623 7.651 -22.079 1.00 56.53 139 ILE A C 1
ATOM 1092 O O . ILE A 1 139 ? -0.179 7.957 -23.190 1.00 56.53 139 ILE A O 1
ATOM 1096 N N . VAL A 1 140 ? -1.177 8.539 -21.246 1.00 58.59 140 VAL A N 1
ATOM 1097 C CA . VAL A 1 140 ? -1.355 9.946 -21.629 1.00 58.59 140 VAL A CA 1
ATOM 1098 C C . VAL A 1 140 ? 0.041 10.497 -21.900 1.00 58.59 140 VAL A C 1
ATOM 1100 O O . VAL A 1 140 ? 0.836 10.478 -20.952 1.00 58.59 140 VAL A O 1
ATOM 1103 N N . PRO A 1 141 ? 0.367 10.915 -23.145 1.00 56.12 141 PRO A N 1
ATOM 1104 C CA . PRO A 1 141 ? 1.748 11.136 -23.549 1.00 56.12 141 PRO A CA 1
ATOM 1105 C C . PRO A 1 141 ? 2.468 12.009 -22.531 1.00 56.12 141 PRO A C 1
ATOM 1107 O O . PRO A 1 141 ? 2.080 13.155 -22.302 1.00 56.12 141 PRO A O 1
ATOM 1110 N N . SER A 1 142 ? 3.477 11.432 -21.873 1.00 60.88 142 SER A N 1
ATOM 1111 C CA . SER A 1 142 ? 4.324 12.171 -20.944 1.00 60.88 142 SER A CA 1
ATOM 1112 C C . SER A 1 142 ? 4.869 13.381 -21.688 1.00 60.88 142 SER A C 1
ATOM 1114 O O . SER A 1 142 ? 5.428 13.220 -22.778 1.00 60.88 142 SER A O 1
ATOM 1116 N N . LEU A 1 143 ? 4.671 14.571 -21.115 1.00 64.44 143 LEU A N 1
ATOM 1117 C CA . LEU A 1 143 ? 5.202 15.816 -21.665 1.00 64.44 143 LEU A CA 1
ATOM 1118 C C . LEU A 1 143 ? 6.686 15.619 -21.981 1.00 64.44 143 LEU A C 1
ATOM 1120 O O . LEU A 1 143 ? 7.387 14.956 -21.214 1.00 64.44 143 LEU A O 1
ATOM 1124 N N . GLN A 1 144 ? 7.142 16.159 -23.115 1.00 67.44 144 GLN A N 1
ATOM 1125 C CA . GLN A 1 144 ? 8.533 16.015 -23.542 1.00 67.44 144 GLN A CA 1
ATOM 1126 C C . GLN A 1 144 ? 9.458 16.460 -22.405 1.00 67.44 144 GLN A C 1
ATOM 1128 O O . GLN A 1 144 ? 9.431 17.613 -21.981 1.00 67.44 144 GLN A O 1
ATOM 1133 N N . SER A 1 145 ? 10.225 15.507 -21.882 1.00 77.81 145 SER A N 1
ATOM 1134 C CA . SER A 1 145 ? 11.150 15.718 -20.777 1.00 77.81 145 SER A CA 1
ATOM 1135 C C . SER A 1 145 ? 12.282 16.629 -21.219 1.00 77.81 145 SER A C 1
ATOM 1137 O O . SER A 1 145 ? 12.948 16.336 -22.213 1.00 77.81 145 SER A O 1
ATOM 1139 N N . SER A 1 146 ? 12.532 17.691 -20.462 1.00 86.12 146 SER A N 1
ATOM 1140 C CA . SER A 1 146 ? 13.728 18.508 -20.641 1.00 86.12 146 SER A CA 1
ATOM 1141 C C . SER A 1 146 ? 14.978 17.761 -20.165 1.00 86.12 146 SER A C 1
ATOM 1143 O O . SER A 1 146 ? 14.904 16.863 -19.320 1.00 86.12 146 SER A O 1
ATOM 1145 N N . ASP A 1 147 ? 16.155 18.212 -20.601 1.00 87.75 147 ASP A N 1
ATOM 1146 C CA . ASP A 1 147 ? 17.433 17.752 -20.040 1.00 87.75 147 ASP A CA 1
ATOM 1147 C C . ASP A 1 147 ? 17.546 18.022 -18.529 1.00 87.75 147 ASP A C 1
ATOM 1149 O O . ASP A 1 147 ? 18.344 17.391 -17.835 1.00 87.75 147 ASP A O 1
ATOM 1153 N N . SER A 1 148 ? 16.738 18.944 -17.991 1.00 91.31 148 SER A N 1
ATOM 1154 C CA . SER A 1 148 ? 16.645 19.168 -16.549 1.00 91.31 148 SER A CA 1
ATOM 1155 C C . SER A 1 148 ? 15.811 18.101 -15.847 1.00 91.31 148 SER A C 1
ATOM 1157 O O . SER A 1 148 ? 16.234 17.632 -14.796 1.00 91.31 148 SER A O 1
ATOM 1159 N N . ASP A 1 149 ? 14.694 17.655 -16.430 1.00 91.12 149 ASP A N 1
ATOM 1160 C CA . ASP A 1 149 ? 13.933 16.512 -15.905 1.00 91.12 149 ASP A CA 1
ATOM 1161 C C . ASP A 1 149 ? 14.792 15.236 -15.901 1.00 91.12 149 ASP A C 1
ATOM 1163 O O . ASP A 1 149 ? 14.771 14.473 -14.937 1.00 91.12 149 ASP A O 1
ATOM 1167 N N . LEU A 1 150 ? 15.591 15.033 -16.957 1.00 90.69 150 LEU A N 1
ATOM 1168 C CA . LEU A 1 150 ? 16.518 13.903 -17.070 1.00 90.69 150 LEU A CA 1
ATOM 1169 C C . LEU A 1 150 ? 17.641 13.952 -16.026 1.00 90.69 150 LEU A C 1
ATOM 1171 O O . LEU A 1 150 ? 17.960 12.917 -15.442 1.00 90.69 150 LEU A O 1
ATOM 1175 N N . ARG A 1 151 ? 18.226 15.128 -15.753 1.00 92.69 151 ARG A N 1
ATOM 1176 C CA . ARG A 1 151 ? 19.215 15.288 -14.670 1.00 92.69 151 ARG A CA 1
ATOM 1177 C C . ARG A 1 151 ? 18.601 15.017 -13.298 1.00 92.69 151 ARG A C 1
ATOM 1179 O O . ARG A 1 151 ? 19.116 14.160 -12.588 1.00 92.69 151 ARG A O 1
ATOM 1186 N N . MET A 1 152 ? 17.459 15.634 -12.985 1.00 93.38 152 MET A N 1
ATOM 1187 C CA . MET A 1 152 ? 16.761 15.413 -11.712 1.00 93.38 152 MET A CA 1
ATOM 1188 C C . MET A 1 152 ? 16.375 13.937 -11.510 1.00 93.38 152 MET A C 1
ATOM 1190 O O . MET A 1 152 ? 16.553 13.410 -10.416 1.00 93.38 152 MET A O 1
ATOM 1194 N N . LEU A 1 153 ? 15.918 13.233 -12.557 1.00 92.94 153 LEU A N 1
ATOM 1195 C CA . LEU A 1 153 ? 15.651 11.791 -12.479 1.00 92.94 153 LEU A CA 1
ATOM 1196 C C . LEU A 1 153 ? 16.920 10.987 -12.173 1.00 92.94 153 LEU A C 1
ATOM 1198 O O . LEU A 1 153 ? 16.878 10.083 -11.342 1.00 92.94 153 LEU A O 1
ATOM 1202 N N . ARG A 1 154 ? 18.044 11.300 -12.830 1.00 93.00 154 ARG A N 1
ATOM 1203 C CA . ARG A 1 154 ? 19.320 10.609 -12.592 1.00 93.00 154 ARG A CA 1
ATOM 1204 C C . ARG A 1 154 ? 19.853 10.863 -11.187 1.00 93.00 154 ARG A C 1
ATOM 1206 O O . ARG A 1 154 ? 20.383 9.936 -10.589 1.00 93.00 154 ARG A O 1
ATOM 1213 N N . GLU A 1 155 ? 19.690 12.069 -10.653 1.00 92.75 155 GLU A N 1
ATOM 1214 C CA . GLU A 1 155 ? 20.018 12.377 -9.257 1.00 92.75 155 GLU A CA 1
ATOM 1215 C C . GLU A 1 155 ? 19.117 11.602 -8.286 1.00 92.75 155 GLU A C 1
ATOM 1217 O O . GLU A 1 155 ? 19.617 11.050 -7.312 1.00 92.75 155 GLU A O 1
ATOM 1222 N N . LEU A 1 156 ? 17.812 11.508 -8.572 1.00 91.06 156 LEU A N 1
ATOM 1223 C CA . LEU A 1 156 ? 16.823 10.815 -7.742 1.00 91.06 156 LEU A CA 1
ATOM 1224 C C . LEU A 1 156 ? 17.073 9.301 -7.671 1.00 91.06 156 LEU A C 1
ATOM 1226 O O . LEU A 1 156 ? 17.141 8.763 -6.570 1.00 91.06 156 LEU A O 1
ATOM 1230 N N . ILE A 1 157 ? 17.262 8.611 -8.804 1.00 89.56 157 ILE A N 1
ATOM 1231 C CA . ILE A 1 157 ? 17.418 7.139 -8.811 1.00 89.56 157 ILE A CA 1
ATOM 1232 C C . ILE A 1 157 ? 18.708 6.639 -8.137 1.00 89.56 157 ILE A C 1
ATOM 1234 O O . ILE A 1 157 ? 18.787 5.457 -7.817 1.00 89.56 157 ILE A O 1
ATOM 1238 N N . HIS A 1 158 ? 19.693 7.519 -7.913 1.00 87.75 158 HIS A N 1
ATOM 1239 C CA . HIS A 1 158 ? 20.929 7.220 -7.174 1.00 87.75 158 HIS A CA 1
ATOM 1240 C C . HIS A 1 158 ? 20.899 7.716 -5.716 1.00 87.75 158 HIS A C 1
ATOM 1242 O O . HIS A 1 158 ? 21.928 7.668 -5.039 1.00 87.75 158 HIS A O 1
ATOM 1248 N N . ARG A 1 159 ? 19.759 8.215 -5.213 1.00 88.25 159 ARG A N 1
ATOM 1249 C CA . ARG A 1 159 ? 19.620 8.519 -3.783 1.00 88.25 159 ARG A CA 1
ATOM 1250 C C . ARG A 1 159 ? 19.563 7.241 -2.959 1.00 88.25 159 ARG A C 1
ATOM 1252 O O . ARG A 1 159 ? 19.190 6.175 -3.442 1.00 88.25 159 ARG A O 1
ATOM 1259 N N . ASP A 1 160 ? 19.915 7.395 -1.689 1.00 84.25 160 ASP A N 1
ATOM 1260 C CA . ASP A 1 160 ? 19.707 6.374 -0.674 1.00 84.25 160 ASP A CA 1
ATOM 1261 C C . ASP A 1 160 ? 18.234 5.889 -0.678 1.00 84.25 160 ASP A C 1
ATOM 1263 O O . ASP A 1 160 ? 17.335 6.736 -0.703 1.00 84.25 160 ASP A O 1
ATOM 1267 N N . PRO A 1 161 ? 17.955 4.567 -0.654 1.00 77.94 161 PRO A N 1
ATOM 1268 C CA . PRO A 1 161 ? 16.591 4.032 -0.750 1.00 77.94 161 PRO A CA 1
ATOM 1269 C C . PRO A 1 161 ? 15.621 4.457 0.364 1.00 77.94 161 PRO A C 1
ATOM 1271 O O . PRO A 1 161 ? 14.415 4.276 0.204 1.00 77.94 161 PRO A O 1
ATOM 1274 N N . PHE A 1 162 ? 16.112 5.017 1.474 1.00 78.75 162 PHE A N 1
ATOM 1275 C CA . PHE A 1 162 ? 15.292 5.572 2.553 1.00 78.75 162 PHE A CA 1
ATOM 1276 C C . PHE A 1 162 ? 14.931 7.055 2.334 1.00 78.75 162 PHE A C 1
ATOM 1278 O O . PHE A 1 162 ? 14.346 7.680 3.222 1.00 78.75 162 PHE A O 1
ATOM 1285 N N . TYR A 1 163 ? 15.271 7.643 1.178 1.00 86.06 163 TYR A N 1
ATOM 1286 C CA . TYR A 1 163 ? 14.923 9.023 0.840 1.00 86.06 163 TYR A CA 1
ATOM 1287 C C . TYR A 1 163 ? 13.411 9.213 0.636 1.00 86.06 163 TYR A C 1
ATOM 1289 O O . TYR A 1 163 ? 12.810 8.699 -0.306 1.00 86.06 163 TYR A O 1
ATOM 1297 N N . GLU A 1 164 ? 12.798 10.025 1.496 1.00 87.38 164 GLU A N 1
ATOM 1298 C CA . GLU A 1 164 ? 11.385 10.390 1.398 1.00 87.38 164 GLU A CA 1
ATOM 1299 C C . GLU A 1 164 ? 11.144 11.363 0.230 1.00 87.38 164 GLU A C 1
ATOM 1301 O O . GLU A 1 164 ? 11.571 12.520 0.258 1.00 87.38 164 GLU A O 1
ATOM 1306 N N . LEU A 1 165 ? 10.438 10.889 -0.804 1.00 90.69 165 LEU A N 1
ATOM 1307 C CA . LEU A 1 165 ? 10.084 11.680 -1.987 1.00 90.69 165 LEU A CA 1
ATOM 1308 C C . LEU A 1 165 ? 9.210 12.890 -1.627 1.00 90.69 165 LEU A C 1
ATOM 1310 O O . LEU A 1 165 ? 8.114 12.732 -1.076 1.00 90.69 165 LEU A O 1
ATOM 1314 N N . SER A 1 166 ? 9.635 14.086 -2.042 1.00 93.88 166 SER A N 1
ATOM 1315 C CA . SER A 1 166 ? 8.800 15.288 -1.958 1.00 93.88 166 SER A CA 1
ATOM 1316 C C . SER A 1 166 ? 7.645 15.246 -2.967 1.00 93.88 166 SER A C 1
ATOM 1318 O O . SER A 1 166 ? 7.675 14.507 -3.954 1.00 93.88 166 SER A O 1
ATOM 1320 N N . GLU A 1 167 ? 6.623 16.082 -2.774 1.00 93.44 167 GLU A N 1
ATOM 1321 C CA . GLU A 1 167 ? 5.536 16.216 -3.756 1.00 93.44 167 GLU A CA 1
ATOM 1322 C C . GLU A 1 167 ? 6.041 16.728 -5.119 1.00 93.44 167 GLU A C 1
ATOM 1324 O O . GLU A 1 167 ? 5.484 16.374 -6.160 1.00 93.44 167 GLU A O 1
ATOM 1329 N N . GLN A 1 168 ? 7.138 17.495 -5.140 1.00 94.38 168 GLN A N 1
ATOM 1330 C CA . GLN A 1 168 ? 7.833 17.886 -6.366 1.00 94.38 168 GLN A CA 1
ATOM 1331 C C . GLN A 1 168 ? 8.451 16.671 -7.078 1.00 94.38 168 GLN A C 1
ATOM 1333 O O . GLN A 1 168 ? 8.294 16.544 -8.294 1.00 94.38 168 GLN A O 1
ATOM 1338 N N . ASP A 1 169 ? 9.094 15.761 -6.340 1.00 94.56 169 ASP A N 1
ATOM 1339 C CA . ASP A 1 169 ? 9.695 14.541 -6.898 1.00 94.56 169 ASP A CA 1
ATOM 1340 C C . ASP A 1 169 ? 8.628 13.579 -7.429 1.00 94.56 169 ASP A C 1
ATOM 1342 O O . ASP A 1 169 ? 8.758 13.051 -8.535 1.00 94.56 169 ASP A O 1
ATOM 1346 N N . LYS A 1 170 ? 7.527 13.396 -6.687 1.00 94.38 170 LYS A N 1
ATOM 1347 C CA . LYS A 1 170 ? 6.386 12.578 -7.130 1.00 94.38 170 LYS A CA 1
ATOM 1348 C C . LYS A 1 170 ? 5.758 13.152 -8.401 1.00 94.38 170 LYS A C 1
ATOM 1350 O O . LYS A 1 170 ? 5.517 12.415 -9.359 1.00 94.38 170 LYS A O 1
ATOM 1355 N N . ALA A 1 171 ? 5.555 14.471 -8.455 1.00 93.69 171 ALA A N 1
ATOM 1356 C CA . ALA A 1 171 ? 5.0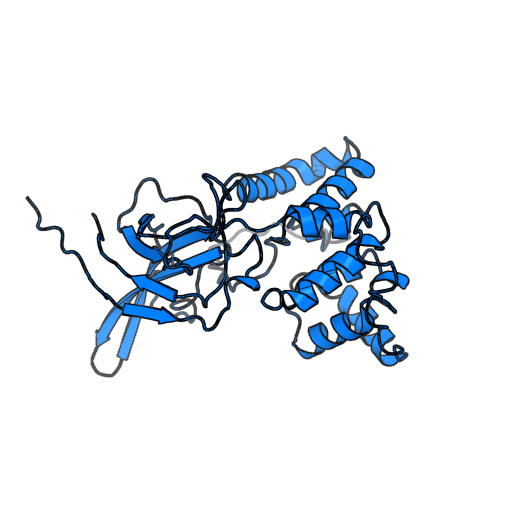43 15.150 -9.643 1.00 93.69 171 ALA A CA 1
ATOM 1357 C C . ALA A 1 171 ? 6.001 15.046 -10.846 1.00 93.69 171 ALA A C 1
ATOM 1359 O O . ALA A 1 171 ? 5.536 14.884 -11.978 1.00 93.69 171 ALA A O 1
ATOM 1360 N N . LEU A 1 172 ? 7.320 15.097 -10.621 1.00 93.81 172 LEU A N 1
ATOM 1361 C CA . LEU A 1 172 ? 8.343 14.870 -11.645 1.00 93.81 172 LEU A CA 1
ATOM 1362 C C . LEU A 1 172 ? 8.291 13.431 -12.178 1.00 93.81 172 LEU A C 1
ATOM 1364 O O . LEU A 1 172 ? 8.098 13.241 -13.380 1.00 93.81 172 LEU A O 1
ATOM 1368 N N . LEU A 1 173 ? 8.409 12.433 -11.295 1.00 94.00 173 LEU A N 1
ATOM 1369 C CA . LEU A 1 173 ? 8.362 11.004 -11.630 1.00 94.00 173 LEU A CA 1
ATOM 1370 C C . LEU A 1 173 ? 7.086 10.658 -12.403 1.00 94.00 173 LEU A C 1
ATOM 1372 O O . LEU A 1 173 ? 7.149 10.023 -13.457 1.00 94.00 173 LEU A O 1
ATOM 1376 N N . TRP A 1 174 ? 5.930 11.141 -11.938 1.00 94.00 174 TRP A N 1
ATOM 1377 C CA . TRP A 1 174 ? 4.668 10.933 -12.640 1.00 94.00 174 TRP A CA 1
ATOM 1378 C C . TRP A 1 174 ? 4.632 11.652 -13.998 1.00 94.00 174 TRP A C 1
ATOM 1380 O O . TRP A 1 174 ? 4.175 11.066 -14.982 1.00 94.00 174 TRP A O 1
ATOM 1390 N N . ARG A 1 175 ? 5.159 12.883 -14.115 1.00 91.69 175 ARG A N 1
ATOM 1391 C CA . ARG A 1 175 ? 5.239 13.615 -15.397 1.00 91.69 175 ARG A CA 1
ATOM 1392 C C . ARG A 1 175 ? 6.019 12.832 -16.459 1.00 91.69 175 ARG A C 1
ATOM 1394 O O . ARG A 1 175 ? 5.542 12.745 -17.591 1.00 91.69 175 ARG A O 1
ATOM 1401 N N . ILE A 1 176 ? 7.156 12.237 -16.094 1.00 92.38 176 ILE A N 1
ATOM 1402 C CA . ILE A 1 176 ? 8.099 11.575 -17.023 1.00 92.38 176 ILE A CA 1
ATOM 1403 C C . ILE A 1 176 ? 8.004 10.036 -17.045 1.00 92.38 176 ILE A C 1
ATOM 1405 O O . ILE A 1 176 ? 8.870 9.358 -17.609 1.00 92.38 176 ILE A O 1
ATOM 1409 N N . ARG A 1 177 ? 6.928 9.483 -16.466 1.00 93.88 177 ARG A N 1
ATOM 1410 C CA . ARG A 1 177 ? 6.690 8.040 -16.258 1.00 93.88 177 ARG A CA 1
ATOM 1411 C C . ARG A 1 177 ? 6.880 7.158 -17.500 1.00 93.88 177 ARG A C 1
ATOM 1413 O O . ARG A 1 177 ? 7.379 6.042 -17.384 1.00 93.88 177 ARG A O 1
ATOM 1420 N N . ASP A 1 178 ? 6.525 7.649 -18.690 1.00 87.31 178 ASP A N 1
ATOM 1421 C CA . ASP A 1 178 ? 6.735 6.915 -19.947 1.00 87.31 178 ASP A CA 1
ATOM 1422 C C . ASP A 1 178 ? 8.020 7.328 -20.679 1.00 87.31 178 ASP A C 1
ATOM 1424 O O . ASP A 1 178 ? 8.805 6.459 -21.050 1.00 87.31 178 ASP A O 1
ATOM 1428 N N . SER A 1 179 ? 8.257 8.630 -20.873 1.00 85.25 179 SER A N 1
ATOM 1429 C CA . SER A 1 179 ? 9.405 9.149 -21.634 1.00 85.25 179 SER A CA 1
ATOM 1430 C C . SER A 1 179 ? 10.762 8.782 -21.039 1.00 85.25 179 SER A C 1
ATOM 1432 O O . SER A 1 179 ? 11.697 8.546 -21.801 1.00 85.25 179 SER A O 1
ATOM 1434 N N . CYS A 1 180 ? 10.874 8.732 -19.710 1.00 83.00 180 CYS A N 1
ATOM 1435 C CA . CYS A 1 180 ? 12.154 8.565 -19.023 1.00 83.00 180 CYS A CA 1
ATOM 1436 C C . CYS A 1 180 ? 12.173 7.312 -18.151 1.00 83.00 180 CYS A C 1
ATOM 1438 O O . CYS A 1 180 ? 13.038 6.461 -18.344 1.00 83.00 180 CYS A O 1
ATOM 1440 N N . CYS A 1 181 ? 11.210 7.162 -17.235 1.00 85.62 181 CYS A N 1
ATOM 1441 C CA . CYS A 1 181 ? 11.216 6.047 -16.286 1.00 85.62 181 CYS A CA 1
ATOM 1442 C C . CYS A 1 181 ? 11.143 4.697 -17.022 1.00 85.62 181 CYS A C 1
ATOM 1444 O O . CYS A 1 181 ? 12.070 3.897 -16.940 1.00 85.62 181 CYS A O 1
ATOM 1446 N N . ARG A 1 182 ? 10.109 4.477 -17.848 1.00 89.69 182 ARG A N 1
ATOM 1447 C CA . ARG A 1 182 ? 9.949 3.213 -18.591 1.00 89.69 182 ARG A CA 1
ATOM 1448 C C . ARG A 1 182 ? 10.933 3.017 -19.754 1.00 89.69 182 ARG A C 1
ATOM 1450 O O . ARG A 1 182 ? 11.244 1.878 -20.091 1.00 89.69 182 ARG A O 1
ATOM 1457 N N . ARG A 1 183 ? 11.367 4.093 -20.422 1.00 88.06 183 ARG A N 1
ATOM 1458 C CA . ARG A 1 183 ? 12.165 4.011 -21.667 1.00 88.06 183 ARG A CA 1
ATOM 1459 C C . ARG A 1 183 ? 13.678 4.106 -21.476 1.00 88.06 183 ARG A C 1
ATOM 1461 O O . ARG A 1 183 ? 14.391 3.609 -22.340 1.00 88.06 183 ARG A O 1
ATOM 1468 N N . LEU A 1 184 ? 14.157 4.758 -20.412 1.00 89.75 184 LEU A N 1
ATOM 1469 C CA . LEU A 1 184 ? 15.586 5.028 -20.195 1.00 89.75 184 LEU A CA 1
ATOM 1470 C C . LEU A 1 184 ? 16.133 4.359 -18.927 1.00 89.75 184 LEU A C 1
ATOM 1472 O O . LEU A 1 184 ? 17.257 3.876 -18.960 1.00 89.75 184 LEU A O 1
ATOM 1476 N N . TYR A 1 185 ? 15.340 4.299 -17.848 1.00 92.00 185 TYR A N 1
ATOM 1477 C CA . TYR A 1 185 ? 15.752 3.741 -16.548 1.00 92.00 185 TYR A CA 1
ATOM 1478 C C . TYR A 1 185 ? 14.733 2.727 -15.973 1.00 92.00 185 TYR A C 1
ATOM 1480 O O . TYR A 1 185 ? 14.229 2.917 -14.859 1.00 92.00 185 TYR A O 1
ATOM 1488 N N . PRO A 1 186 ? 14.334 1.679 -16.726 1.00 91.81 186 PRO A N 1
ATOM 1489 C CA . PRO A 1 186 ? 13.225 0.800 -16.344 1.00 91.81 186 PRO A CA 1
ATOM 1490 C C . PRO A 1 186 ? 13.503 -0.105 -15.136 1.00 91.81 186 PRO A C 1
ATOM 1492 O O . PRO A 1 186 ? 12.555 -0.650 -14.569 1.00 91.81 186 PRO A O 1
ATOM 1495 N N . ALA A 1 187 ? 14.762 -0.303 -14.744 1.00 89.00 187 ALA A N 1
ATOM 1496 C CA . ALA A 1 187 ? 15.115 -1.109 -13.575 1.00 89.00 187 ALA A CA 1
ATOM 1497 C C . ALA A 1 187 ? 15.154 -0.254 -12.301 1.00 89.00 187 ALA A C 1
ATOM 1499 O O . ALA A 1 187 ? 14.632 -0.635 -11.253 1.00 89.00 187 ALA A O 1
ATOM 1500 N N . GLU A 1 188 ? 15.755 0.921 -12.433 1.00 89.88 188 GLU A N 1
ATOM 1501 C CA . GLU A 1 188 ? 16.157 1.823 -11.364 1.00 89.88 188 GLU A CA 1
ATOM 1502 C C . GLU A 1 188 ? 15.005 2.739 -10.952 1.00 89.88 188 GLU A C 1
ATOM 1504 O O . GLU A 1 188 ? 14.833 3.032 -9.775 1.00 89.88 188 GLU A O 1
ATOM 1509 N N . SER A 1 189 ? 14.182 3.183 -11.909 1.00 92.44 189 SER A N 1
ATOM 1510 C CA . SER A 1 189 ? 13.098 4.137 -11.638 1.00 92.44 189 SER A CA 1
ATOM 1511 C C . SER A 1 189 ? 11.794 3.501 -11.152 1.00 92.44 189 SER A C 1
ATOM 1513 O O . SER A 1 189 ? 10.963 4.216 -10.593 1.00 92.44 189 SER A O 1
ATOM 1515 N N . LEU A 1 190 ? 11.583 2.190 -11.337 1.00 93.88 190 LEU A N 1
ATOM 1516 C CA . LEU A 1 190 ? 10.312 1.544 -10.984 1.00 93.88 190 LEU A CA 1
ATOM 1517 C C . LEU A 1 190 ? 9.990 1.615 -9.473 1.00 93.88 190 LEU A C 1
ATOM 1519 O O . LEU A 1 190 ? 8.863 1.999 -9.150 1.00 93.88 190 LEU A O 1
ATOM 1523 N N . PRO A 1 191 ? 10.926 1.333 -8.539 1.00 92.12 191 PRO A N 1
ATOM 1524 C CA . PRO A 1 191 ? 10.660 1.424 -7.098 1.00 92.12 191 PRO A CA 1
ATOM 1525 C C . PRO A 1 191 ? 10.307 2.846 -6.635 1.00 92.12 191 PRO A C 1
ATOM 1527 O O . PRO A 1 191 ? 9.477 3.021 -5.744 1.00 92.12 191 PRO A O 1
ATOM 1530 N N . TRP A 1 192 ? 10.875 3.872 -7.277 1.00 92.06 192 TRP A N 1
ATOM 1531 C CA . TRP A 1 192 ? 10.547 5.279 -7.025 1.00 92.06 192 TRP A CA 1
ATOM 1532 C C . TRP A 1 192 ? 9.203 5.682 -7.641 1.00 92.06 192 TRP A C 1
ATOM 1534 O O . TRP A 1 192 ? 8.376 6.314 -6.987 1.00 92.06 192 TRP A O 1
ATOM 1544 N N . LEU A 1 193 ? 8.943 5.277 -8.887 1.00 94.19 193 LEU A N 1
ATOM 1545 C CA . LEU A 1 193 ? 7.700 5.589 -9.593 1.00 94.19 193 LEU A CA 1
ATOM 1546 C C . LEU A 1 193 ? 6.474 4.993 -8.886 1.00 94.19 193 LEU A C 1
ATOM 1548 O O . LEU A 1 193 ? 5.440 5.652 -8.828 1.00 94.19 193 LEU A O 1
ATOM 1552 N N . VAL A 1 194 ? 6.594 3.797 -8.299 1.00 93.56 194 VAL A N 1
ATOM 1553 C CA . VAL A 1 194 ? 5.539 3.175 -7.477 1.00 93.56 194 VAL A CA 1
ATOM 1554 C C . VAL A 1 194 ? 5.169 4.031 -6.257 1.00 93.56 194 VAL A C 1
ATOM 1556 O O . VAL A 1 194 ? 3.988 4.150 -5.925 1.00 93.56 194 VAL A O 1
ATOM 1559 N N . GLN A 1 195 ? 6.158 4.653 -5.611 1.00 91.12 195 GLN A N 1
ATOM 1560 C CA . GLN A 1 195 ? 5.956 5.557 -4.471 1.00 91.12 195 GLN A CA 1
ATOM 1561 C C . GLN A 1 195 ? 5.381 6.923 -4.890 1.00 91.12 195 GLN A C 1
ATOM 1563 O O . GLN A 1 195 ? 4.799 7.629 -4.068 1.00 91.12 195 GLN A O 1
ATOM 1568 N N . ALA A 1 196 ? 5.506 7.285 -6.170 1.00 93.56 196 ALA A N 1
ATOM 1569 C CA . ALA A 1 196 ? 4.905 8.480 -6.762 1.00 93.56 196 ALA A CA 1
ATOM 1570 C C . ALA A 1 196 ? 3.457 8.282 -7.258 1.00 93.56 196 ALA A C 1
ATOM 1572 O O . ALA A 1 196 ? 2.822 9.248 -7.686 1.00 93.56 196 ALA A O 1
ATOM 1573 N N . VAL A 1 197 ? 2.910 7.060 -7.214 1.00 93.94 197 VAL A N 1
ATOM 1574 C CA . VAL A 1 197 ? 1.500 6.809 -7.551 1.00 93.94 197 VAL A CA 1
ATOM 1575 C C . VAL A 1 197 ? 0.603 7.320 -6.421 1.00 93.94 197 VAL A C 1
ATOM 1577 O O . VAL A 1 197 ? 0.711 6.884 -5.278 1.00 93.94 197 VAL A O 1
ATOM 1580 N N . ALA A 1 198 ? -0.343 8.198 -6.752 1.00 93.19 198 ALA A N 1
ATOM 1581 C CA . ALA A 1 198 ? -1.412 8.605 -5.843 1.00 93.19 198 ALA A CA 1
ATOM 1582 C C . ALA A 1 198 ? -2.469 7.485 -5.750 1.00 93.19 198 ALA A C 1
ATOM 1584 O O . ALA A 1 198 ? -3.421 7.420 -6.535 1.00 93.19 198 ALA A O 1
ATOM 1585 N N . TRP A 1 199 ? -2.243 6.534 -4.842 1.00 92.94 199 TRP A N 1
ATOM 1586 C CA . TRP A 1 199 ? -3.023 5.296 -4.716 1.00 92.94 199 TRP A CA 1
ATOM 1587 C C . TRP A 1 199 ? -4.502 5.520 -4.349 1.00 92.94 199 TRP A C 1
ATOM 1589 O O . TRP A 1 199 ? -5.345 4.680 -4.659 1.00 92.94 199 TRP A O 1
ATOM 1599 N N . GLU A 1 200 ? -4.852 6.669 -3.771 1.00 90.25 200 GLU A N 1
ATOM 1600 C CA . GLU A 1 200 ? -6.228 7.103 -3.493 1.00 90.25 200 GLU A CA 1
ATOM 1601 C C . GLU A 1 200 ? -6.993 7.604 -4.741 1.00 90.25 200 GLU A C 1
ATOM 1603 O O . GLU A 1 200 ? -8.175 7.971 -4.668 1.00 90.25 200 GLU A O 1
ATOM 1608 N N . ARG A 1 201 ? -6.344 7.593 -5.913 1.00 92.12 201 ARG A N 1
ATOM 1609 C CA . ARG A 1 201 ? -6.904 8.004 -7.206 1.00 92.12 201 ARG A CA 1
ATOM 1610 C C . ARG A 1 201 ? -6.910 6.846 -8.196 1.00 92.12 201 ARG A C 1
ATOM 1612 O O . ARG A 1 201 ? -5.941 6.604 -8.918 1.00 92.12 201 ARG A O 1
ATOM 1619 N N . ARG A 1 202 ? -8.049 6.145 -8.274 1.00 90.50 202 ARG A N 1
ATOM 1620 C CA . ARG A 1 202 ? -8.241 4.967 -9.144 1.00 90.50 202 ARG A CA 1
ATOM 1621 C C . ARG A 1 202 ? -7.798 5.211 -10.585 1.00 90.50 202 ARG A C 1
ATOM 1623 O O . ARG A 1 202 ? -7.241 4.307 -11.190 1.00 90.50 202 ARG A O 1
ATOM 1630 N N . GLU A 1 203 ? -8.049 6.389 -11.143 1.00 91.75 203 GLU A N 1
ATOM 1631 C CA . GLU A 1 203 ? -7.688 6.726 -12.521 1.00 91.75 203 GLU A CA 1
ATOM 1632 C C . GLU A 1 203 ? -6.168 6.774 -12.762 1.00 91.75 203 GLU A C 1
ATOM 1634 O O . GLU A 1 203 ? -5.718 6.429 -13.854 1.00 91.75 203 GLU A O 1
ATOM 1639 N N . LEU A 1 204 ? -5.377 7.125 -11.740 1.00 92.81 204 LEU A N 1
ATOM 1640 C CA . LEU A 1 204 ? -3.913 7.116 -11.804 1.00 92.81 204 LEU A CA 1
ATOM 1641 C C . LEU A 1 204 ? -3.362 5.709 -11.546 1.00 92.81 204 LEU A C 1
ATOM 1643 O O . LEU A 1 204 ? -2.452 5.277 -12.245 1.00 92.81 204 LEU A O 1
ATOM 1647 N N . VAL A 1 205 ? -3.989 4.939 -10.654 1.00 93.38 205 VAL A N 1
ATOM 1648 C CA . VAL A 1 205 ? -3.711 3.501 -10.482 1.00 93.38 205 VAL A CA 1
ATOM 1649 C C . VAL A 1 205 ? -4.024 2.713 -11.775 1.00 93.38 205 VAL A C 1
ATOM 1651 O O . VAL A 1 205 ? -3.229 1.887 -12.215 1.00 93.38 205 VAL A O 1
ATOM 1654 N N . GLU A 1 206 ? -5.129 3.024 -12.464 1.00 91.56 206 GLU A N 1
ATOM 1655 C CA . GLU A 1 206 ? -5.490 2.475 -13.786 1.00 91.56 206 GLU A CA 1
ATOM 1656 C C . GLU A 1 206 ? -4.556 2.939 -14.918 1.00 91.56 206 GLU A C 1
ATOM 1658 O O . GLU A 1 206 ? -4.452 2.268 -15.947 1.00 91.56 206 GLU A O 1
ATOM 1663 N N . GLU A 1 207 ? -3.857 4.065 -14.767 1.00 92.12 207 GLU A N 1
ATOM 1664 C CA . GLU A 1 207 ? -2.761 4.439 -15.664 1.00 92.12 207 GLU A CA 1
ATOM 1665 C C . GLU A 1 207 ? -1.459 3.711 -15.329 1.00 92.12 207 GLU A C 1
ATOM 1667 O O . GLU A 1 207 ? -0.801 3.205 -16.238 1.00 92.12 207 GLU A O 1
ATOM 1672 N N . PHE A 1 208 ? -1.122 3.580 -14.048 1.00 94.62 208 PHE A N 1
ATOM 1673 C CA . PHE A 1 208 ? 0.072 2.870 -13.610 1.00 94.62 208 PHE A CA 1
ATOM 1674 C C . PHE A 1 208 ? 0.034 1.389 -14.020 1.00 94.62 208 PHE A C 1
ATOM 1676 O O . PHE A 1 208 ? 0.998 0.891 -14.595 1.00 94.62 208 PHE A O 1
ATOM 1683 N N . TYR A 1 209 ? -1.107 0.706 -13.879 1.00 94.06 209 TYR A N 1
ATOM 1684 C CA . TYR A 1 209 ? -1.269 -0.664 -14.385 1.00 94.06 209 TYR A CA 1
ATOM 1685 C C . TYR A 1 209 ? -1.145 -0.780 -15.916 1.00 94.06 209 TYR A C 1
ATOM 1687 O O . TYR A 1 209 ? -0.607 -1.772 -16.409 1.00 94.06 209 TYR A O 1
ATOM 1695 N N . ARG A 1 210 ? -1.592 0.226 -16.688 1.00 92.12 210 ARG A N 1
ATOM 1696 C CA . ARG A 1 210 ? -1.370 0.269 -18.151 1.00 92.12 210 ARG A CA 1
ATOM 1697 C C . ARG A 1 210 ? 0.102 0.494 -18.500 1.00 92.12 210 ARG A C 1
ATOM 1699 O O . ARG A 1 210 ? 0.580 -0.061 -19.485 1.00 92.12 210 ARG A O 1
ATOM 1706 N N . LEU A 1 211 ? 0.823 1.271 -17.693 1.00 93.00 211 LEU A N 1
ATOM 1707 C CA . LEU A 1 211 ? 2.261 1.490 -17.839 1.00 93.00 211 LEU A CA 1
ATOM 1708 C C . LEU A 1 211 ? 3.063 0.222 -17.493 1.00 93.00 211 LEU A C 1
ATOM 1710 O O . LEU A 1 211 ? 3.976 -0.136 -18.237 1.00 93.00 211 LEU A O 1
ATOM 1714 N N . LEU A 1 212 ? 2.671 -0.500 -16.434 1.00 93.69 212 LEU A N 1
ATOM 1715 C CA . LEU A 1 212 ? 3.216 -1.816 -16.083 1.00 93.69 212 LEU A CA 1
ATOM 1716 C C . LEU A 1 212 ? 3.012 -2.841 -17.202 1.00 93.69 212 LEU A C 1
ATOM 1718 O O . LEU A 1 212 ? 3.919 -3.624 -17.481 1.00 93.69 212 LEU A O 1
ATOM 1722 N N . ALA A 1 213 ? 1.872 -2.818 -17.898 1.00 92.25 213 ALA A N 1
ATOM 1723 C CA . ALA A 1 213 ? 1.594 -3.754 -18.987 1.00 92.25 213 ALA A CA 1
ATOM 1724 C C . ALA A 1 213 ? 2.671 -3.747 -20.086 1.00 92.25 213 ALA A C 1
ATOM 1726 O O . ALA A 1 213 ? 3.048 -4.809 -20.585 1.00 92.25 213 ALA A O 1
ATOM 1727 N N . VAL A 1 214 ? 3.226 -2.569 -20.390 1.00 91.62 214 VAL A N 1
ATOM 1728 C CA . VAL A 1 214 ? 4.296 -2.350 -21.384 1.00 91.62 214 VAL A CA 1
ATOM 1729 C C . VAL A 1 214 ? 5.672 -2.070 -20.755 1.00 91.62 214 VAL A C 1
ATOM 1731 O O . VAL A 1 214 ? 6.570 -1.546 -21.425 1.00 91.62 214 VAL A O 1
ATOM 1734 N N . TRP A 1 215 ? 5.852 -2.385 -19.470 1.00 94.12 215 TRP A N 1
ATOM 1735 C CA . TRP A 1 215 ? 7.143 -2.283 -18.786 1.00 94.12 215 TRP A CA 1
ATOM 1736 C C . TRP A 1 215 ? 8.083 -3.425 -19.211 1.00 94.12 215 TRP A C 1
ATOM 1738 O O . TRP A 1 215 ? 7.612 -4.560 -19.346 1.00 94.12 215 TRP A O 1
ATOM 1748 N N . PRO A 1 216 ? 9.392 -3.173 -19.411 1.00 93.00 216 PRO A N 1
ATOM 1749 C CA . PRO A 1 216 ? 10.360 -4.227 -19.713 1.00 93.00 216 PRO A CA 1
ATOM 1750 C C . PRO A 1 216 ? 10.338 -5.365 -18.680 1.00 93.00 216 PRO A C 1
ATOM 1752 O O . PRO A 1 216 ? 10.346 -5.125 -17.474 1.00 93.00 216 PRO A O 1
ATOM 1755 N N . ARG A 1 217 ? 10.308 -6.616 -19.157 1.00 91.38 217 ARG A N 1
ATOM 1756 C CA . ARG A 1 217 ? 10.255 -7.837 -18.335 1.00 91.38 217 ARG A CA 1
ATOM 1757 C C . ARG A 1 217 ? 11.201 -8.921 -18.880 1.00 91.38 217 ARG A C 1
ATOM 1759 O O . ARG A 1 217 ? 11.465 -8.917 -20.082 1.00 91.38 217 ARG A O 1
ATOM 1766 N N . PRO A 1 218 ? 11.653 -9.874 -18.040 1.00 92.38 218 PRO A N 1
ATOM 1767 C CA . PRO A 1 218 ? 11.488 -9.897 -16.582 1.00 92.38 218 PRO A CA 1
ATOM 1768 C C . PRO A 1 218 ? 12.354 -8.828 -15.896 1.00 92.38 218 PRO A C 1
ATOM 1770 O O . PRO A 1 218 ? 13.438 -8.497 -16.387 1.00 92.38 218 PRO A O 1
ATOM 1773 N N . LEU A 1 219 ? 11.862 -8.279 -14.781 1.00 92.62 219 LEU A N 1
ATOM 1774 C CA . LEU A 1 219 ? 12.574 -7.276 -13.976 1.00 92.62 219 LEU A CA 1
ATOM 1775 C C . LEU A 1 219 ? 13.913 -7.833 -13.441 1.00 92.62 219 LEU A C 1
ATOM 1777 O O . LEU A 1 219 ? 14.019 -9.050 -13.280 1.00 92.62 219 LEU A O 1
ATOM 1781 N N . PRO A 1 220 ? 14.926 -6.992 -13.158 1.00 92.19 220 PRO A N 1
ATOM 1782 C CA . PRO A 1 220 ? 16.131 -7.403 -12.430 1.00 92.19 220 PRO A CA 1
ATOM 1783 C C . PRO A 1 220 ? 15.836 -7.843 -10.992 1.00 92.19 220 PRO A C 1
ATOM 1785 O O . PRO A 1 220 ? 14.821 -7.449 -10.410 1.00 92.19 220 PRO A O 1
ATOM 1788 N N . VAL A 1 221 ? 16.727 -8.653 -10.418 1.00 90.00 221 VAL A N 1
ATOM 1789 C CA . VAL A 1 221 ? 16.564 -9.239 -9.076 1.00 90.00 221 VAL A CA 1
ATOM 1790 C C . VAL A 1 221 ? 16.505 -8.139 -8.015 1.00 90.00 221 VAL A C 1
ATOM 1792 O O . VAL A 1 221 ? 15.621 -8.140 -7.163 1.00 90.00 221 VAL A O 1
ATOM 1795 N N . GLU A 1 222 ? 17.374 -7.145 -8.135 1.00 87.94 222 GLU A N 1
ATOM 1796 C CA . GLU A 1 222 ? 17.528 -5.998 -7.243 1.00 87.94 222 GLU A CA 1
ATOM 1797 C C . GLU 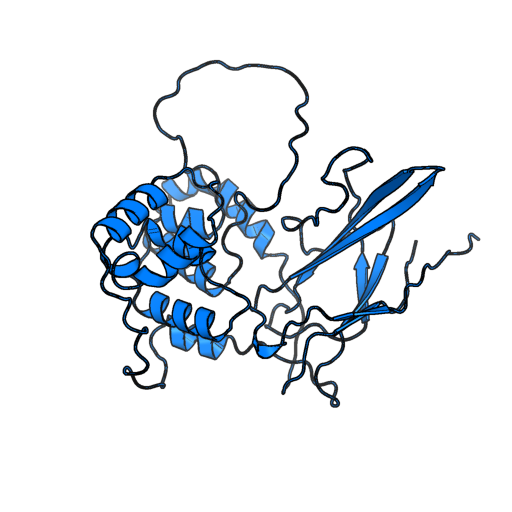A 1 222 ? 16.237 -5.169 -7.201 1.00 87.94 222 GLU A C 1
ATOM 1799 O O . GLU A 1 222 ? 15.710 -4.878 -6.126 1.00 87.94 222 GLU A O 1
ATOM 1804 N N . THR A 1 223 ? 15.666 -4.867 -8.374 1.00 90.38 223 THR A N 1
ATOM 1805 C CA . THR A 1 223 ? 14.364 -4.197 -8.503 1.00 90.38 223 THR A CA 1
ATOM 1806 C C . THR A 1 223 ? 13.259 -5.011 -7.826 1.00 90.38 223 THR A C 1
ATOM 1808 O O . THR A 1 223 ? 12.431 -4.447 -7.114 1.00 90.38 223 THR A O 1
ATOM 1811 N N . CYS A 1 224 ? 13.238 -6.336 -8.004 1.00 91.19 224 CYS A N 1
ATOM 1812 C CA . CYS A 1 224 ? 12.224 -7.196 -7.388 1.00 91.19 224 CYS A CA 1
ATOM 1813 C C . CYS A 1 224 ? 12.335 -7.225 -5.858 1.00 91.19 224 CYS A C 1
ATOM 1815 O O . CYS A 1 224 ? 11.325 -7.096 -5.169 1.00 91.19 224 CYS A O 1
ATOM 1817 N N . LEU A 1 225 ? 13.553 -7.349 -5.328 1.00 88.25 225 LEU A N 1
ATOM 1818 C CA . LEU A 1 225 ? 13.838 -7.335 -3.893 1.00 88.25 225 LEU A CA 1
ATOM 1819 C C . LEU A 1 225 ? 13.418 -5.999 -3.250 1.00 88.25 225 LEU A C 1
ATOM 1821 O O . LEU A 1 225 ? 12.719 -6.014 -2.233 1.00 88.25 225 LEU A O 1
ATOM 1825 N N . GLN A 1 226 ? 13.729 -4.859 -3.882 1.00 88.00 226 GLN A N 1
ATOM 1826 C CA . GLN A 1 226 ? 13.263 -3.537 -3.433 1.00 88.00 226 GLN A CA 1
ATOM 1827 C C . GLN A 1 226 ? 11.729 -3.431 -3.432 1.00 88.00 226 GLN A C 1
ATOM 1829 O O . GLN A 1 226 ? 11.139 -3.015 -2.434 1.00 88.00 226 GLN A O 1
ATOM 1834 N N . LEU A 1 227 ? 11.061 -3.856 -4.514 1.00 90.19 227 LEU A N 1
ATOM 1835 C CA . LEU A 1 227 ? 9.594 -3.838 -4.606 1.00 90.19 227 LEU A CA 1
ATOM 1836 C C . LEU A 1 227 ? 8.924 -4.753 -3.566 1.00 90.19 227 LEU A C 1
ATOM 1838 O O . LEU A 1 227 ? 7.820 -4.455 -3.108 1.00 90.19 227 LEU A O 1
ATOM 1842 N N . LEU A 1 228 ? 9.572 -5.849 -3.169 1.00 88.00 228 LEU A N 1
ATOM 1843 C CA . LEU A 1 228 ? 9.043 -6.787 -2.176 1.00 88.00 228 LEU A CA 1
ATOM 1844 C C . LEU A 1 228 ? 9.258 -6.338 -0.723 1.00 88.00 228 LEU A C 1
ATOM 1846 O O . LEU A 1 228 ? 8.438 -6.708 0.124 1.00 88.00 228 LEU A O 1
ATOM 1850 N N . GLY A 1 229 ? 10.279 -5.514 -0.460 1.00 82.12 229 GLY A N 1
ATOM 1851 C CA . GLY A 1 229 ? 10.647 -5.015 0.873 1.00 82.12 229 GLY A CA 1
ATOM 1852 C C . GLY A 1 229 ? 11.892 -5.671 1.483 1.00 82.12 229 GLY A C 1
ATOM 1853 O O . GLY A 1 229 ? 12.079 -5.632 2.697 1.00 82.12 229 GLY A O 1
ATOM 1854 N N . VAL A 1 230 ? 12.745 -6.300 0.668 1.00 73.38 230 VAL A N 1
ATOM 1855 C CA . VAL A 1 230 ? 14.006 -6.888 1.140 1.00 73.38 230 VAL A CA 1
ATOM 1856 C C . VAL A 1 230 ? 15.043 -5.784 1.361 1.00 73.38 230 VAL A C 1
ATOM 1858 O O . VAL A 1 230 ? 15.632 -5.247 0.422 1.00 73.38 230 VAL A O 1
ATOM 1861 N N . ALA A 1 231 ? 15.264 -5.447 2.631 1.00 56.88 231 ALA A N 1
ATOM 1862 C CA . ALA A 1 231 ? 16.342 -4.565 3.065 1.00 56.88 231 ALA A CA 1
ATOM 1863 C C . ALA A 1 231 ? 17.714 -5.250 2.901 1.00 56.88 231 ALA A C 1
ATOM 1865 O O . ALA A 1 231 ? 17.853 -6.429 3.220 1.00 56.88 231 ALA A O 1
ATOM 1866 N N . GLY A 1 232 ? 18.730 -4.503 2.449 1.00 48.72 232 GLY A N 1
ATOM 1867 C CA . GLY A 1 232 ? 20.123 -4.982 2.381 1.00 48.72 232 GLY A CA 1
ATOM 1868 C C . GLY A 1 232 ? 20.909 -4.615 1.116 1.00 48.72 232 GLY A C 1
ATOM 1869 O O . GLY A 1 232 ? 22.120 -4.784 1.094 1.00 48.72 232 GLY A O 1
ATOM 1870 N N . LEU A 1 233 ? 20.263 -4.078 0.074 1.00 43.69 233 LEU A N 1
ATOM 1871 C CA . LEU A 1 233 ? 20.921 -3.776 -1.213 1.00 43.69 233 LEU A CA 1
ATOM 1872 C C . LEU A 1 233 ? 21.778 -2.492 -1.231 1.00 43.69 233 LEU A C 1
ATOM 1874 O O . LEU A 1 233 ? 22.395 -2.185 -2.248 1.00 43.69 233 LEU A O 1
ATOM 1878 N N . ALA A 1 234 ? 21.840 -1.744 -0.128 1.00 35.09 234 ALA A N 1
ATOM 1879 C CA . ALA A 1 234 ? 22.712 -0.581 0.019 1.00 35.09 234 ALA A CA 1
ATOM 1880 C C . ALA A 1 234 ? 23.948 -0.950 0.859 1.00 35.09 234 ALA A C 1
ATOM 1882 O O . ALA A 1 234 ? 23.815 -1.253 2.042 1.00 35.09 234 ALA A O 1
ATOM 1883 N N . GLY A 1 235 ? 25.146 -0.892 0.262 1.00 33.72 235 GLY A N 1
ATOM 1884 C CA . GLY A 1 235 ? 26.420 -0.960 1.001 1.00 33.72 235 GLY A CA 1
ATOM 1885 C C . GLY A 1 235 ? 27.256 -2.241 0.872 1.00 33.72 235 GLY A C 1
ATOM 1886 O O . GLY A 1 235 ? 28.247 -2.373 1.581 1.00 33.72 235 GLY A O 1
ATOM 1887 N N . GLY A 1 236 ? 26.934 -3.161 -0.044 1.00 30.25 236 GLY A N 1
ATOM 1888 C CA . GLY A 1 236 ? 27.707 -4.395 -0.289 1.00 30.25 236 GLY A CA 1
ATOM 1889 C C . GLY A 1 236 ? 29.092 -4.220 -0.944 1.00 30.25 236 GLY A C 1
ATOM 1890 O O . GLY A 1 236 ? 29.498 -5.079 -1.721 1.00 30.25 236 GLY A O 1
ATOM 1891 N N . ALA A 1 237 ? 29.803 -3.112 -0.698 1.00 32.94 237 ALA A N 1
ATOM 1892 C CA . ALA A 1 237 ? 31.109 -2.826 -1.299 1.00 32.94 237 ALA A CA 1
ATOM 1893 C C . ALA A 1 237 ? 31.973 -1.876 -0.439 1.00 32.94 237 ALA A C 1
ATOM 1895 O O . ALA A 1 237 ? 31.794 -0.662 -0.476 1.00 32.94 237 ALA A O 1
ATOM 1896 N N . GLY A 1 238 ? 32.973 -2.429 0.261 1.00 32.19 238 GLY A N 1
ATOM 1897 C CA . GLY A 1 238 ? 34.135 -1.668 0.748 1.00 32.19 238 GLY A CA 1
ATOM 1898 C C . GLY A 1 238 ? 34.014 -0.976 2.112 1.00 32.19 238 GLY A C 1
ATOM 1899 O O . GLY A 1 238 ? 34.187 0.237 2.191 1.00 32.19 238 GLY A O 1
ATOM 1900 N N . ALA A 1 239 ? 33.811 -1.739 3.193 1.00 28.83 239 ALA A N 1
ATOM 1901 C CA . ALA A 1 239 ? 34.001 -1.251 4.565 1.00 28.83 239 ALA A CA 1
ATOM 1902 C C . ALA A 1 239 ? 34.478 -2.365 5.524 1.00 28.83 239 ALA A C 1
ATOM 1904 O O . ALA A 1 239 ? 33.698 -2.919 6.296 1.00 28.83 239 ALA A O 1
ATOM 1905 N N . GLU A 1 240 ? 35.774 -2.689 5.503 1.00 30.06 240 GLU A N 1
ATOM 1906 C CA . GLU A 1 240 ? 36.407 -3.381 6.637 1.00 30.06 240 GLU A CA 1
ATOM 1907 C C . GLU A 1 240 ? 36.560 -2.377 7.792 1.00 30.06 240 GLU A C 1
ATOM 1909 O O . GLU A 1 240 ? 37.285 -1.392 7.655 1.00 30.06 240 GLU A O 1
ATOM 1914 N N . GLY A 1 241 ? 35.883 -2.582 8.930 1.00 27.50 241 GLY A N 1
ATOM 1915 C CA . GLY A 1 241 ? 35.969 -1.608 10.023 1.00 27.50 241 GLY A CA 1
ATOM 1916 C C . GLY A 1 241 ? 35.173 -1.923 11.288 1.00 27.50 241 GLY A C 1
ATOM 1917 O O . GLY A 1 241 ? 34.016 -1.549 11.393 1.00 27.50 241 GLY A O 1
ATOM 1918 N N . SER A 1 242 ? 35.864 -2.497 12.277 1.00 25.12 242 SER A N 1
ATOM 1919 C CA . SER A 1 242 ? 35.520 -2.546 13.711 1.00 25.12 242 SER A CA 1
ATOM 1920 C C . SER A 1 242 ? 34.169 -3.149 14.132 1.00 25.12 242 SER A C 1
ATOM 1922 O O . SER A 1 242 ? 33.107 -2.548 13.999 1.00 25.12 242 SER A O 1
ATOM 1924 N N . PHE A 1 243 ? 34.240 -4.263 14.866 1.00 29.06 243 PHE A N 1
ATOM 1925 C CA . PHE A 1 243 ? 33.218 -4.572 15.870 1.00 29.06 243 PHE A CA 1
ATOM 1926 C C . PHE A 1 243 ? 33.197 -3.465 16.941 1.00 29.06 243 PHE A C 1
ATOM 1928 O O . PHE A 1 243 ? 34.248 -2.924 17.297 1.00 29.06 243 PHE A O 1
ATOM 1935 N N . GLY A 1 244 ? 32.013 -3.151 17.467 1.00 26.02 244 GLY A N 1
ATOM 1936 C CA . GLY A 1 244 ? 31.814 -2.206 18.565 1.00 26.02 244 GLY A CA 1
ATOM 1937 C C . GLY A 1 244 ? 30.637 -2.645 19.432 1.00 26.02 244 GLY A C 1
ATOM 1938 O O . GLY A 1 244 ? 29.521 -2.774 18.936 1.00 26.02 244 GLY A O 1
ATOM 1939 N N . ASP A 1 245 ? 30.905 -2.910 20.708 1.00 25.77 245 ASP A N 1
ATOM 1940 C CA . ASP A 1 245 ? 29.897 -3.225 21.726 1.00 25.77 245 ASP A CA 1
ATOM 1941 C C . ASP A 1 245 ? 29.300 -1.931 22.321 1.00 25.77 245 ASP A C 1
ATOM 1943 O O . ASP A 1 245 ? 29.967 -0.892 22.334 1.00 25.77 245 ASP A O 1
ATOM 1947 N N . GLY A 1 246 ? 28.070 -1.994 22.844 1.00 23.92 246 GLY A N 1
ATOM 1948 C CA . GLY A 1 246 ? 27.494 -0.922 23.665 1.00 23.92 246 GLY A CA 1
ATOM 1949 C C . GLY A 1 246 ? 26.064 -0.475 23.331 1.00 23.92 246 GLY A C 1
ATOM 1950 O O . GLY A 1 246 ? 25.841 0.383 22.487 1.00 23.92 246 GLY A O 1
ATOM 1951 N N . SER A 1 247 ? 25.118 -0.937 24.154 1.00 22.98 247 SER A N 1
ATOM 1952 C CA . SER A 1 247 ? 23.998 -0.144 24.702 1.00 22.98 247 SER A CA 1
ATOM 1953 C C . SER A 1 247 ? 23.021 0.609 23.771 1.00 22.98 247 SER A C 1
ATOM 1955 O O . SER A 1 247 ? 23.200 1.777 23.445 1.00 22.98 247 SER A O 1
ATOM 1957 N N . GLY A 1 248 ? 21.822 0.035 23.617 1.00 31.16 248 GLY A N 1
ATOM 1958 C CA . GLY A 1 248 ? 20.597 0.735 24.050 1.00 31.16 248 GLY A CA 1
ATOM 1959 C C . GLY A 1 248 ? 20.143 1.997 23.299 1.00 31.16 248 GLY A C 1
ATOM 1960 O O . GLY A 1 248 ? 19.695 2.946 23.942 1.00 31.16 248 GLY A O 1
ATOM 1961 N N . GLY A 1 249 ? 20.185 2.012 21.964 1.00 22.14 249 GLY A N 1
ATOM 1962 C CA . GLY A 1 249 ? 19.555 3.061 21.150 1.00 22.14 249 GLY A CA 1
ATOM 1963 C C . GLY A 1 249 ? 18.075 2.780 20.852 1.00 22.14 249 GLY A C 1
ATOM 1964 O O . GLY A 1 249 ? 17.757 1.874 20.089 1.00 22.14 249 GLY A O 1
ATOM 1965 N N . GLY A 1 250 ? 17.152 3.565 21.415 1.00 27.09 250 GLY A N 1
ATOM 1966 C CA . GLY A 1 250 ? 15.718 3.466 21.110 1.00 27.09 250 GLY A CA 1
ATOM 1967 C C . GLY A 1 250 ? 15.345 4.173 19.804 1.00 27.09 250 GLY A C 1
ATOM 1968 O O . GLY A 1 250 ? 14.950 5.337 19.833 1.00 27.09 250 GLY A O 1
ATOM 1969 N N . TYR A 1 251 ? 15.467 3.493 18.661 1.00 26.12 251 TYR A N 1
ATOM 1970 C CA . TYR A 1 251 ? 15.175 4.085 17.347 1.00 26.12 251 TYR A CA 1
ATOM 1971 C C . TYR A 1 251 ? 13.676 4.390 17.188 1.00 26.12 251 TYR A C 1
ATOM 1973 O O . TYR A 1 251 ? 12.835 3.490 17.236 1.00 26.12 251 TYR A O 1
ATOM 1981 N N . ALA A 1 252 ? 13.329 5.661 16.970 1.00 25.78 252 ALA A N 1
ATOM 1982 C CA . ALA A 1 252 ? 11.955 6.061 16.690 1.00 25.78 252 ALA A CA 1
ATOM 1983 C C . ALA A 1 252 ? 11.532 5.564 15.297 1.00 25.78 252 ALA A C 1
ATOM 1985 O O . ALA A 1 252 ? 12.069 6.008 14.283 1.00 25.78 252 ALA A O 1
ATOM 1986 N N . MET A 1 253 ? 10.554 4.656 15.250 1.00 29.72 253 MET A N 1
ATOM 1987 C CA . MET A 1 253 ? 9.998 4.100 14.009 1.00 29.72 253 MET A CA 1
ATOM 1988 C C . MET A 1 253 ? 9.063 5.098 13.307 1.00 29.72 253 MET A C 1
ATOM 1990 O O . MET A 1 253 ? 7.856 4.881 13.207 1.00 29.72 253 MET A O 1
ATOM 1994 N N . ALA A 1 254 ? 9.635 6.195 12.804 1.00 25.48 254 ALA A N 1
ATOM 1995 C CA . ALA A 1 254 ? 8.968 7.050 11.829 1.00 25.48 254 ALA A CA 1
ATOM 1996 C C . ALA A 1 254 ? 8.585 6.208 10.596 1.00 25.48 254 ALA A C 1
ATOM 1998 O O . ALA A 1 254 ? 9.393 5.436 10.074 1.00 25.48 254 ALA A O 1
ATOM 1999 N N . GLY A 1 255 ? 7.320 6.301 10.181 1.00 30.09 255 GLY A N 1
ATOM 2000 C CA . GLY A 1 255 ? 6.737 5.383 9.205 1.00 30.09 255 GLY A CA 1
ATOM 2001 C C . GLY A 1 255 ? 7.320 5.535 7.799 1.00 30.09 255 GLY A C 1
ATOM 2002 O O . GLY A 1 255 ? 7.365 6.636 7.266 1.00 30.09 255 GLY A O 1
ATOM 2003 N N . GLY A 1 256 ? 7.672 4.405 7.178 1.00 33.22 256 GLY A N 1
ATOM 2004 C CA . GLY A 1 256 ? 8.167 4.337 5.799 1.00 33.22 256 GLY A CA 1
ATOM 2005 C C . GLY A 1 256 ? 9.692 4.299 5.710 1.00 33.22 256 GLY A C 1
ATOM 2006 O O . GLY A 1 256 ? 10.339 5.338 5.675 1.00 33.22 256 GLY A O 1
ATOM 2007 N N . ARG A 1 257 ? 10.263 3.086 5.639 1.00 45.16 257 ARG A N 1
ATOM 2008 C CA . ARG A 1 257 ? 11.673 2.873 5.259 1.00 45.16 257 ARG A CA 1
ATOM 2009 C C . ARG A 1 257 ? 11.910 1.628 4.384 1.00 45.16 257 ARG A C 1
ATOM 2011 O O . ARG A 1 257 ? 12.589 1.755 3.379 1.00 45.16 257 ARG A O 1
ATOM 2018 N N . THR A 1 258 ? 11.327 0.458 4.685 1.00 45.09 258 THR A N 1
ATOM 2019 C CA . THR A 1 258 ? 11.618 -0.790 3.919 1.00 45.09 258 THR A CA 1
ATOM 2020 C C . THR A 1 258 ? 10.454 -1.771 3.729 1.00 45.09 258 THR A C 1
ATOM 2022 O O . THR A 1 258 ? 10.668 -2.875 3.249 1.00 45.09 258 THR A O 1
ATOM 2025 N N . THR A 1 259 ? 9.203 -1.408 4.032 1.00 56.66 259 THR A N 1
ATOM 2026 C CA . THR A 1 259 ? 8.049 -2.347 4.040 1.00 56.66 259 THR A CA 1
ATOM 2027 C C . THR A 1 259 ? 7.671 -2.969 2.685 1.00 56.66 259 THR A C 1
ATOM 2029 O O . THR A 1 259 ? 6.750 -3.783 2.623 1.00 56.66 259 THR A O 1
ATOM 2032 N N . GLY A 1 260 ? 8.336 -2.573 1.598 1.00 72.38 260 GLY A N 1
ATOM 2033 C CA . GLY A 1 260 ? 7.990 -2.960 0.237 1.00 72.38 260 GLY A CA 1
ATOM 2034 C C . GLY A 1 260 ? 6.677 -2.346 -0.247 1.00 72.38 260 GLY A C 1
ATOM 2035 O O . GLY A 1 260 ? 5.988 -1.603 0.458 1.00 72.38 260 GLY A O 1
ATOM 2036 N N . VAL A 1 261 ? 6.326 -2.675 -1.484 1.00 87.75 261 VAL A N 1
ATOM 2037 C CA . VAL A 1 261 ? 5.075 -2.269 -2.120 1.00 87.75 261 VAL A CA 1
ATOM 2038 C C . VAL A 1 261 ? 3.967 -3.203 -1.654 1.00 87.75 261 VAL A C 1
ATOM 2040 O O . VAL A 1 261 ? 4.085 -4.415 -1.816 1.00 87.75 261 VAL A O 1
ATOM 2043 N N . ALA A 1 262 ? 2.885 -2.657 -1.100 1.00 88.12 262 ALA A N 1
ATOM 2044 C CA . ALA A 1 262 ? 1.749 -3.455 -0.634 1.00 88.12 262 ALA A CA 1
ATOM 2045 C C . ALA A 1 262 ? 0.818 -3.926 -1.772 1.00 88.12 262 ALA A C 1
ATOM 2047 O O . ALA A 1 262 ? 0.056 -4.867 -1.586 1.00 88.12 262 ALA A O 1
ATOM 2048 N N . ASP A 1 263 ? 0.865 -3.297 -2.953 1.00 91.44 263 ASP A N 1
ATOM 2049 C CA . ASP A 1 263 ? -0.005 -3.675 -4.071 1.00 91.44 263 ASP A CA 1
ATOM 2050 C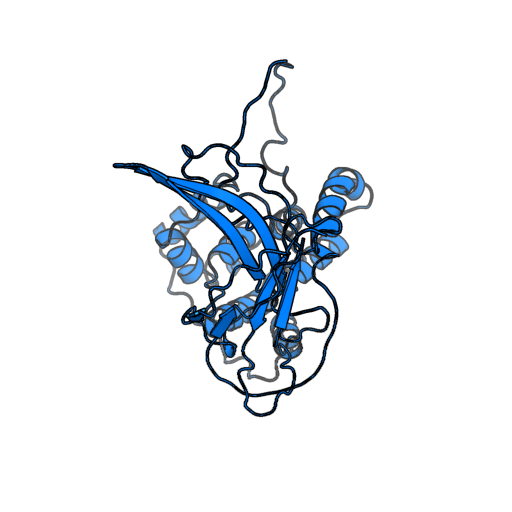 C . ASP A 1 263 ? 0.301 -5.090 -4.609 1.00 91.44 263 ASP A C 1
ATOM 2052 O O . ASP A 1 263 ? 1.417 -5.340 -5.077 1.00 91.44 263 ASP A O 1
ATOM 2056 N N . PRO A 1 264 ? -0.675 -6.019 -4.612 1.00 89.44 264 PRO A N 1
ATOM 2057 C CA . PRO A 1 264 ? -0.414 -7.412 -4.951 1.00 89.44 264 PRO A CA 1
ATOM 2058 C C . PRO A 1 264 ? -0.051 -7.642 -6.424 1.00 89.44 264 PRO A C 1
ATOM 2060 O O . PRO A 1 264 ? 0.595 -8.645 -6.711 1.00 89.44 264 PRO A O 1
ATOM 2063 N N . LEU A 1 265 ? -0.407 -6.746 -7.356 1.00 91.31 265 LEU A N 1
ATOM 2064 C CA . LEU A 1 265 ? -0.026 -6.903 -8.766 1.00 91.31 265 LEU A CA 1
ATOM 2065 C C . LEU A 1 265 ? 1.424 -6.464 -9.002 1.00 91.31 265 LEU A C 1
ATOM 2067 O O . LEU A 1 265 ? 2.138 -7.104 -9.771 1.00 91.31 265 LEU A O 1
ATOM 2071 N N . VAL A 1 266 ? 1.896 -5.430 -8.298 1.00 93.62 266 VAL A N 1
ATOM 2072 C CA . VAL A 1 266 ? 3.329 -5.081 -8.287 1.00 93.62 266 VAL A CA 1
ATOM 2073 C C . VAL A 1 266 ? 4.157 -6.200 -7.644 1.00 93.62 266 VAL A C 1
ATOM 2075 O O . VAL A 1 266 ? 5.203 -6.570 -8.181 1.00 93.62 266 VAL A O 1
ATOM 2078 N N . ARG A 1 267 ? 3.675 -6.781 -6.535 1.00 91.69 267 ARG A N 1
ATOM 2079 C CA . ARG A 1 267 ? 4.339 -7.910 -5.857 1.00 91.69 267 ARG A CA 1
ATOM 2080 C C . ARG A 1 267 ? 4.395 -9.164 -6.735 1.00 91.69 267 ARG A C 1
ATOM 2082 O O . ARG A 1 267 ? 5.445 -9.791 -6.798 1.00 91.69 267 ARG A O 1
ATOM 2089 N N . ASP A 1 268 ? 3.319 -9.494 -7.448 1.00 90.62 268 ASP A N 1
ATOM 2090 C CA . ASP A 1 268 ? 3.272 -10.618 -8.397 1.00 90.62 268 ASP A CA 1
ATOM 2091 C C . ASP A 1 268 ? 4.305 -10.461 -9.532 1.00 90.62 268 ASP A C 1
ATOM 2093 O O . ASP A 1 268 ? 5.099 -11.370 -9.773 1.00 90.62 268 ASP A O 1
ATOM 2097 N N . ILE A 1 269 ? 4.408 -9.275 -10.150 1.00 91.81 269 ILE A N 1
ATOM 2098 C CA . ILE A 1 269 ? 5.446 -8.998 -11.166 1.00 91.81 269 ILE A CA 1
ATOM 2099 C C . ILE A 1 269 ? 6.862 -9.153 -10.579 1.00 91.81 269 ILE A C 1
ATOM 2101 O O . ILE A 1 269 ? 7.751 -9.672 -11.258 1.00 91.81 269 ILE A O 1
ATOM 2105 N N . ALA A 1 270 ? 7.088 -8.724 -9.333 1.00 91.50 270 ALA A N 1
ATOM 2106 C CA . ALA A 1 270 ? 8.378 -8.886 -8.663 1.00 91.50 270 ALA A CA 1
ATOM 2107 C C . ALA A 1 270 ? 8.701 -10.366 -8.370 1.00 91.50 270 ALA A C 1
ATOM 2109 O O . ALA A 1 270 ? 9.821 -10.811 -8.617 1.00 91.50 270 ALA A O 1
ATOM 2110 N N . VAL A 1 271 ? 7.724 -11.163 -7.924 1.00 89.44 271 VAL A N 1
ATOM 2111 C CA . VAL A 1 271 ? 7.890 -12.616 -7.729 1.00 89.44 271 VAL A CA 1
ATOM 2112 C C . VAL A 1 271 ? 8.181 -13.323 -9.057 1.00 89.44 271 VAL A C 1
ATOM 2114 O O . VAL A 1 271 ? 9.106 -14.133 -9.115 1.00 89.44 271 VAL A O 1
ATOM 2117 N N . GLN A 1 272 ? 7.477 -12.976 -10.138 1.00 88.81 272 GLN A N 1
ATOM 2118 C CA . GLN A 1 272 ? 7.757 -13.491 -11.487 1.00 88.81 272 GLN A CA 1
ATOM 2119 C C . GLN A 1 272 ? 9.157 -13.088 -11.984 1.00 88.81 272 GLN A C 1
ATOM 2121 O O . GLN A 1 272 ? 9.823 -13.871 -12.659 1.00 88.81 272 GLN A O 1
ATOM 2126 N N . GLY A 1 273 ? 9.627 -11.885 -11.636 1.00 89.62 273 GLY A N 1
ATOM 2127 C CA . GLY A 1 273 ? 10.988 -11.429 -11.926 1.00 89.62 273 GLY A CA 1
ATOM 2128 C C . GLY A 1 273 ? 12.055 -12.262 -11.212 1.00 89.62 273 GLY A C 1
ATOM 2129 O O . GLY A 1 273 ? 12.992 -12.722 -11.865 1.00 89.62 273 GLY A O 1
ATOM 2130 N N . LEU A 1 274 ? 11.873 -12.543 -9.914 1.00 88.81 274 LEU A N 1
ATOM 2131 C CA . LEU A 1 274 ? 12.747 -13.457 -9.166 1.00 88.81 274 LEU A CA 1
ATOM 2132 C C . LEU A 1 274 ? 12.720 -14.872 -9.760 1.00 88.81 274 LEU A C 1
ATOM 2134 O O . LEU A 1 274 ? 13.776 -15.409 -10.075 1.00 88.81 274 LEU A O 1
ATOM 2138 N N . GLN A 1 275 ? 11.536 -15.445 -10.003 1.00 86.50 275 GLN A N 1
ATOM 2139 C CA . GLN A 1 275 ? 11.383 -16.779 -10.609 1.00 86.50 275 GLN A CA 1
ATOM 2140 C C . GLN A 1 275 ? 12.065 -16.916 -11.983 1.00 86.50 275 GLN A C 1
ATOM 2142 O O . GLN A 1 275 ? 12.428 -18.022 -12.376 1.00 86.50 275 GLN A O 1
ATOM 2147 N N . ALA A 1 276 ? 12.237 -15.811 -12.714 1.00 88.56 276 ALA A N 1
ATOM 2148 C CA . ALA A 1 276 ? 12.857 -15.788 -14.035 1.00 88.56 276 ALA A CA 1
ATOM 2149 C C . ALA A 1 276 ? 14.358 -15.428 -14.041 1.00 88.56 276 ALA A C 1
ATOM 2151 O O . ALA A 1 276 ? 14.968 -15.474 -15.113 1.00 88.56 276 ALA A O 1
ATOM 2152 N N . ARG A 1 277 ? 14.954 -15.019 -12.906 1.00 86.31 277 ARG A N 1
ATOM 2153 C CA . ARG A 1 277 ? 16.348 -14.518 -12.859 1.00 86.31 277 ARG A CA 1
ATOM 2154 C C . ARG A 1 277 ? 17.187 -14.924 -11.648 1.00 86.31 277 ARG A C 1
ATOM 2156 O O . ARG A 1 277 ? 18.405 -14.937 -11.778 1.00 86.31 277 ARG A O 1
ATOM 2163 N N . LEU A 1 278 ? 16.584 -15.203 -10.496 1.00 84.25 278 LEU A N 1
ATOM 2164 C CA . LEU A 1 278 ? 17.302 -15.569 -9.275 1.00 84.25 278 LEU A CA 1
ATOM 2165 C C . LEU A 1 278 ? 17.740 -17.038 -9.365 1.00 84.25 278 LEU A C 1
ATOM 2167 O O . LEU A 1 278 ? 16.892 -17.910 -9.569 1.00 84.25 278 LEU A O 1
ATOM 2171 N N . SER A 1 279 ? 19.036 -17.336 -9.227 1.00 83.56 279 SER A N 1
ATOM 2172 C CA . SER A 1 279 ? 19.488 -18.732 -9.203 1.00 83.56 279 SER A CA 1
ATOM 2173 C C . SER A 1 279 ? 19.266 -19.364 -7.825 1.00 83.56 279 SER A C 1
ATOM 2175 O O . SER A 1 279 ? 19.125 -18.674 -6.817 1.00 83.56 279 SER A O 1
ATOM 2177 N N . ASN A 1 280 ? 19.282 -20.699 -7.759 1.00 78.44 280 ASN A N 1
ATOM 2178 C CA . ASN A 1 280 ? 19.203 -21.418 -6.482 1.00 78.44 280 ASN A CA 1
ATOM 2179 C C . ASN A 1 280 ? 20.402 -21.137 -5.555 1.00 78.44 280 ASN A C 1
ATOM 2181 O O . ASN A 1 280 ? 20.290 -21.376 -4.356 1.00 78.44 280 ASN A O 1
ATOM 2185 N N . THR A 1 281 ? 21.528 -20.656 -6.096 1.00 78.00 281 THR A N 1
ATOM 2186 C CA . THR A 1 281 ? 22.695 -20.239 -5.309 1.00 78.00 281 THR A CA 1
ATOM 2187 C C . THR A 1 281 ? 22.392 -18.911 -4.621 1.00 78.00 281 THR A C 1
ATOM 2189 O O . THR A 1 281 ? 22.356 -18.854 -3.398 1.00 78.00 281 THR A O 1
ATOM 2192 N N . ASP A 1 282 ? 22.055 -17.882 -5.403 1.00 78.31 282 ASP A N 1
ATOM 2193 C CA . ASP A 1 282 ? 21.780 -16.527 -4.900 1.00 78.31 282 ASP A CA 1
ATOM 2194 C C . ASP A 1 282 ? 20.524 -16.495 -4.005 1.00 78.31 282 ASP A C 1
ATOM 2196 O O . ASP A 1 282 ? 20.412 -15.687 -3.087 1.00 78.31 282 ASP A O 1
ATOM 2200 N N . LEU A 1 283 ? 19.567 -17.405 -4.235 1.00 78.19 283 LEU A N 1
ATOM 2201 C CA . LEU A 1 283 ? 18.393 -17.587 -3.377 1.00 78.19 283 LEU A CA 1
ATOM 2202 C C . LEU A 1 283 ? 18.770 -17.884 -1.917 1.00 78.19 283 LEU A C 1
ATOM 2204 O O . LEU A 1 283 ? 18.016 -17.491 -1.028 1.00 78.19 283 LEU A O 1
ATOM 2208 N N . ALA A 1 284 ? 19.904 -18.542 -1.652 1.00 77.62 284 ALA A N 1
ATOM 2209 C CA . ALA A 1 284 ? 20.357 -18.808 -0.287 1.00 77.62 284 ALA A CA 1
ATOM 2210 C C . ALA A 1 284 ? 20.686 -17.507 0.469 1.00 77.62 284 ALA A C 1
ATOM 2212 O O . ALA A 1 284 ? 20.279 -17.355 1.623 1.00 77.62 284 ALA A O 1
ATOM 2213 N N . ASP A 1 285 ? 21.326 -16.546 -0.203 1.00 80.62 285 ASP A N 1
ATOM 2214 C CA . ASP A 1 285 ? 21.772 -15.269 0.376 1.00 80.62 285 ASP A CA 1
ATOM 2215 C C . ASP A 1 285 ? 20.602 -14.321 0.711 1.00 80.62 285 ASP A C 1
ATOM 2217 O O . ASP A 1 285 ? 20.705 -13.470 1.602 1.00 80.62 285 ASP A O 1
ATOM 2221 N N . TYR A 1 286 ? 19.461 -14.494 0.031 1.00 78.81 286 TYR A N 1
ATOM 2222 C CA . TYR A 1 286 ? 18.226 -13.731 0.257 1.00 78.81 286 TYR A CA 1
ATOM 2223 C C . TYR A 1 286 ? 17.131 -14.510 1.007 1.00 78.81 286 TYR A C 1
ATOM 2225 O O . TYR A 1 286 ? 16.040 -13.971 1.227 1.00 78.81 286 TYR A O 1
ATOM 2233 N N . LEU A 1 287 ? 17.370 -15.771 1.392 1.00 79.19 287 LEU A N 1
ATOM 2234 C CA . LEU A 1 287 ? 16.321 -16.671 1.885 1.00 79.19 287 LEU A CA 1
ATOM 2235 C C . LEU A 1 287 ? 15.641 -16.150 3.158 1.00 79.19 287 LEU A C 1
ATOM 2237 O O . LEU A 1 287 ? 14.414 -16.184 3.260 1.00 79.19 287 LEU A O 1
ATOM 2241 N N . LEU A 1 288 ? 16.415 -15.641 4.121 1.00 78.50 288 LEU A N 1
ATOM 2242 C CA . LEU A 1 288 ? 15.886 -15.141 5.397 1.00 78.50 288 LEU A CA 1
ATOM 2243 C C . LEU A 1 288 ? 15.013 -13.896 5.196 1.00 78.50 288 LEU A C 1
ATOM 2245 O O . LEU A 1 288 ? 13.942 -13.776 5.789 1.00 78.50 288 LEU A O 1
ATOM 2249 N N . GLN A 1 289 ? 15.446 -12.998 4.318 1.00 78.44 289 GLN A N 1
ATOM 2250 C CA . GLN A 1 289 ? 14.784 -11.744 3.987 1.00 78.44 289 GLN A CA 1
ATOM 2251 C C . GLN A 1 289 ? 13.490 -12.015 3.202 1.00 78.44 289 GLN A C 1
ATOM 2253 O O . GLN A 1 289 ? 12.443 -11.439 3.500 1.00 78.44 289 GLN A O 1
ATOM 2258 N N . LEU A 1 290 ? 13.519 -12.957 2.253 1.00 78.00 290 LEU A N 1
ATOM 2259 C CA . LEU A 1 290 ? 12.330 -13.415 1.527 1.00 78.00 290 LEU A CA 1
ATOM 2260 C C . LEU A 1 290 ? 11.324 -14.123 2.453 1.00 78.00 290 LEU A C 1
ATOM 2262 O O . LEU A 1 290 ? 10.118 -13.924 2.300 1.00 78.00 290 LEU A O 1
ATOM 2266 N N . VAL A 1 291 ? 11.788 -14.881 3.455 1.00 74.69 291 VAL A N 1
ATOM 2267 C CA . VAL A 1 291 ? 10.921 -15.467 4.496 1.00 74.69 291 VAL A CA 1
ATOM 2268 C C . VAL A 1 291 ? 10.292 -14.385 5.383 1.00 74.69 291 VAL A C 1
ATOM 2270 O O . VAL A 1 291 ? 9.083 -14.433 5.597 1.00 74.69 291 VAL A O 1
ATOM 2273 N N . GLN A 1 292 ? 11.047 -13.375 5.830 1.00 68.69 292 GLN A N 1
ATOM 2274 C CA . GLN A 1 292 ? 10.515 -12.236 6.601 1.00 68.69 292 GLN A CA 1
ATOM 2275 C C . GLN A 1 292 ? 9.429 -11.469 5.824 1.00 68.69 292 GLN A C 1
ATOM 2277 O O . GLN A 1 292 ? 8.353 -11.157 6.355 1.00 68.69 292 GLN A O 1
ATOM 2282 N N . VAL A 1 293 ? 9.668 -11.233 4.532 1.00 65.94 293 VAL A N 1
ATOM 2283 C CA . VAL A 1 293 ? 8.670 -10.652 3.629 1.00 65.94 293 VAL A CA 1
ATOM 2284 C C . VAL A 1 293 ? 7.452 -11.578 3.492 1.00 65.94 293 VAL A C 1
ATOM 2286 O O . VAL A 1 293 ? 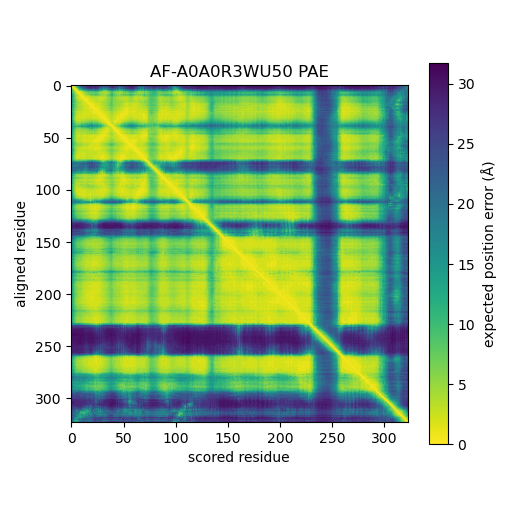6.322 -11.103 3.584 1.00 65.94 293 VAL A O 1
ATOM 2289 N N . SER A 1 294 ? 7.643 -12.893 3.355 1.00 59.16 294 SER A N 1
ATOM 2290 C CA . SER A 1 294 ? 6.551 -13.879 3.279 1.00 59.16 294 SER A CA 1
ATOM 2291 C C . SER A 1 294 ? 5.692 -13.928 4.551 1.00 59.16 294 SER A C 1
ATOM 2293 O O . SER A 1 294 ? 4.462 -13.945 4.459 1.00 59.16 294 SER A O 1
ATOM 2295 N N . THR A 1 295 ? 6.297 -13.837 5.742 1.00 51.53 295 THR A N 1
ATOM 2296 C CA . THR A 1 295 ? 5.547 -13.761 7.011 1.00 51.53 295 THR A CA 1
ATOM 2297 C C . THR A 1 295 ? 4.688 -12.501 7.130 1.00 51.53 295 THR A C 1
ATOM 2299 O O . THR A 1 295 ? 3.665 -12.533 7.809 1.00 51.53 295 THR A O 1
ATOM 2302 N N . SER A 1 296 ? 5.038 -11.426 6.413 1.00 49.06 296 SER A N 1
ATOM 2303 C CA . SER A 1 296 ? 4.186 -10.233 6.286 1.00 49.06 296 SER A CA 1
ATOM 2304 C C . SER A 1 296 ? 3.023 -10.424 5.295 1.00 49.06 296 SER A C 1
ATOM 2306 O O . SER A 1 296 ? 2.009 -9.747 5.425 1.00 49.06 296 SER A O 1
ATOM 2308 N N . ILE A 1 297 ? 3.144 -11.340 4.321 1.00 44.09 297 ILE A N 1
ATOM 2309 C CA . ILE A 1 297 ? 2.105 -11.636 3.311 1.00 44.09 297 ILE A CA 1
ATOM 2310 C C . ILE A 1 297 ? 1.053 -12.613 3.857 1.00 44.09 297 ILE A C 1
ATOM 2312 O O . ILE A 1 297 ? -0.143 -12.411 3.656 1.00 44.09 297 ILE A O 1
ATOM 2316 N N . GLN A 1 298 ? 1.463 -13.680 4.555 1.00 35.22 298 GLN A N 1
ATOM 2317 C CA . GLN A 1 298 ? 0.539 -14.744 4.993 1.00 35.22 298 GLN A CA 1
ATOM 2318 C C . GLN A 1 298 ? -0.528 -14.291 6.013 1.00 35.22 298 GLN A C 1
ATOM 2320 O O . GLN A 1 298 ? -1.436 -15.056 6.324 1.00 35.22 298 GLN A O 1
ATOM 2325 N N . GLN A 1 299 ? -0.443 -13.061 6.522 1.00 43.00 299 GLN A N 1
ATOM 2326 C CA . GLN A 1 299 ? -1.391 -12.485 7.480 1.00 43.00 299 GLN A CA 1
ATOM 2327 C C . GLN A 1 299 ? -2.554 -11.717 6.815 1.00 43.00 299 GLN A C 1
ATOM 2329 O O . GLN A 1 299 ? -3.534 -11.400 7.480 1.00 43.00 299 GLN A O 1
ATOM 2334 N N . GLU A 1 300 ? -2.482 -11.412 5.517 1.00 40.94 300 GLU A N 1
ATOM 2335 C CA . GLU A 1 300 ? -3.344 -10.430 4.829 1.00 40.94 300 GLU A CA 1
ATOM 2336 C C . GLU A 1 300 ? -4.793 -10.882 4.483 1.00 40.94 300 GLU A C 1
ATOM 2338 O O . GLU A 1 300 ? -5.377 -10.407 3.504 1.00 40.94 300 GLU A O 1
ATOM 2343 N N . LEU A 1 301 ? -5.385 -11.827 5.225 1.00 33.09 301 LEU A N 1
ATOM 2344 C CA . LEU A 1 301 ? -6.269 -12.843 4.628 1.00 33.09 301 LEU A CA 1
ATOM 2345 C C . LEU A 1 301 ? -7.763 -12.907 5.105 1.00 33.09 301 LEU A C 1
ATOM 2347 O O . LEU A 1 301 ? -8.258 -12.028 5.800 1.00 33.09 301 LEU A O 1
ATOM 2351 N N . ILE A 1 302 ? -8.488 -13.961 4.676 1.00 34.41 302 ILE A N 1
ATOM 2352 C CA . ILE A 1 302 ? -9.757 -14.537 5.190 1.00 34.41 302 ILE A CA 1
ATOM 2353 C C . ILE A 1 302 ? -11.108 -13.769 4.996 1.00 34.41 302 ILE A C 1
ATOM 2355 O O . ILE A 1 302 ? -11.513 -12.943 5.809 1.00 34.41 302 ILE A O 1
ATOM 2359 N N . SER A 1 303 ? -11.926 -14.215 4.005 1.00 35.06 303 SER A N 1
ATOM 2360 C CA . SER A 1 303 ? -13.393 -14.535 4.128 1.00 35.06 303 SER A CA 1
ATOM 2361 C C . SER A 1 303 ? -14.609 -13.886 3.363 1.00 35.06 303 SER A C 1
ATOM 2363 O O . SER A 1 303 ? -15.750 -14.082 3.802 1.00 35.06 303 SER A O 1
ATOM 2365 N N . GLY A 1 304 ? -14.533 -13.366 2.127 1.00 33.00 304 GLY A N 1
ATOM 2366 C CA . GLY A 1 304 ? -15.699 -13.376 1.182 1.00 33.00 304 GLY A CA 1
ATOM 2367 C C . GLY A 1 304 ? -16.846 -12.344 1.403 1.00 33.00 304 GLY A C 1
ATOM 2368 O O . GLY A 1 304 ? -16.874 -11.657 2.414 1.00 33.00 304 GLY A O 1
ATOM 2369 N N . ARG A 1 305 ? -17.937 -12.204 0.607 1.00 33.44 305 ARG A N 1
ATOM 2370 C CA . ARG A 1 305 ? -18.436 -12.790 -0.669 1.00 33.44 305 ARG A CA 1
ATOM 2371 C C . ARG A 1 305 ? -19.727 -12.068 -1.217 1.00 33.44 305 ARG A C 1
ATOM 2373 O O . ARG A 1 305 ? -20.820 -12.446 -0.818 1.00 33.44 305 ARG A O 1
ATOM 2380 N N . SER A 1 306 ? -19.594 -11.139 -2.179 1.00 35.34 306 SER A N 1
ATOM 2381 C CA . SER A 1 306 ? -20.572 -10.547 -3.160 1.00 35.34 306 SER A CA 1
ATOM 2382 C C . SER A 1 306 ? -21.820 -9.723 -2.715 1.00 35.34 306 SER A C 1
ATOM 2384 O O . SER A 1 306 ? -22.513 -10.138 -1.795 1.00 35.34 306 SER A O 1
ATOM 2386 N N . THR A 1 307 ? -22.325 -8.659 -3.400 1.00 45.34 307 THR A N 1
ATOM 2387 C CA . THR A 1 307 ? -21.848 -7.487 -4.233 1.00 45.34 307 THR A CA 1
ATOM 2388 C C . THR A 1 307 ? -23.085 -6.558 -4.552 1.00 45.34 307 THR A C 1
ATOM 2390 O O . THR A 1 307 ? -24.194 -7.071 -4.447 1.00 45.34 307 THR A O 1
ATOM 2393 N N . TYR A 1 308 ? -23.149 -5.252 -4.933 1.00 30.83 308 TYR A N 1
ATOM 2394 C CA . TYR A 1 308 ? -22.328 -4.191 -5.594 1.00 30.83 308 TYR A CA 1
ATOM 2395 C C . TYR A 1 308 ? -22.828 -2.729 -5.232 1.00 30.83 308 TYR A C 1
ATOM 2397 O O . TYR A 1 308 ? -23.815 -2.580 -4.514 1.00 30.83 308 TYR A O 1
ATOM 2405 N N . LYS A 1 309 ? -22.246 -1.682 -5.878 1.00 29.92 309 LYS A N 1
ATOM 2406 C CA . LYS A 1 309 ? -22.638 -0.235 -6.027 1.00 29.92 309 LYS A CA 1
ATOM 2407 C C . LYS A 1 309 ? -22.449 0.724 -4.821 1.00 29.92 309 LYS A C 1
ATOM 2409 O O . LYS A 1 309 ? -22.252 0.300 -3.691 1.00 29.92 309 LYS A O 1
ATOM 2414 N N . THR A 1 310 ? -22.352 2.030 -5.125 1.00 32.62 310 THR A N 1
ATOM 2415 C CA . THR A 1 310 ? -21.347 2.946 -4.525 1.00 32.62 310 THR A CA 1
ATOM 2416 C C . THR A 1 310 ? -21.893 4.065 -3.619 1.00 32.62 310 THR A C 1
ATOM 2418 O O . THR A 1 310 ? -22.853 4.741 -3.984 1.00 32.62 310 THR A O 1
ATOM 2421 N N . ARG A 1 311 ? -21.188 4.336 -2.505 1.00 34.59 311 ARG A N 1
ATOM 2422 C CA . ARG A 1 311 ? -21.263 5.543 -1.641 1.00 34.59 311 ARG A CA 1
ATOM 2423 C C . ARG A 1 311 ? -19.845 5.909 -1.125 1.00 34.59 311 ARG A C 1
ATOM 2425 O O . ARG A 1 311 ? -18.866 5.433 -1.703 1.00 34.59 311 ARG A O 1
ATOM 2432 N N . SER A 1 312 ? -19.719 6.726 -0.073 1.00 37.00 312 SER A N 1
ATOM 2433 C CA . SER A 1 312 ? -18.442 7.169 0.539 1.00 37.00 312 SER A CA 1
ATOM 2434 C C . SER A 1 312 ? -18.131 6.455 1.862 1.00 37.00 312 SER A C 1
ATOM 2436 O O . SER A 1 312 ? -19.062 6.066 2.566 1.00 37.00 312 SER A O 1
ATOM 2438 N N . LEU A 1 313 ? -16.844 6.301 2.206 1.00 33.38 313 LEU A N 1
ATOM 2439 C CA . LEU A 1 313 ? -16.374 5.556 3.384 1.00 33.38 313 LEU A CA 1
ATOM 2440 C C . LEU A 1 313 ? -16.777 6.232 4.701 1.00 33.38 313 LEU A C 1
ATOM 2442 O O . LEU A 1 313 ? -16.345 7.343 5.010 1.00 33.38 313 LEU A O 1
ATOM 2446 N N . CYS A 1 314 ? -17.570 5.509 5.488 1.00 32.22 314 CYS A N 1
ATOM 2447 C CA . CYS A 1 314 ? -17.976 5.875 6.837 1.00 32.22 314 CYS A CA 1
ATOM 2448 C C . CYS A 1 314 ? -17.668 4.707 7.782 1.00 32.22 314 CYS A C 1
ATOM 2450 O O . CYS A 1 314 ? -17.885 3.547 7.426 1.00 32.22 314 CYS A O 1
ATOM 2452 N N . VAL A 1 315 ? -17.163 5.012 8.973 1.00 34.94 315 VAL A N 1
ATOM 2453 C CA . VAL A 1 315 ? -16.798 4.022 9.992 1.00 34.94 315 VAL A CA 1
ATOM 2454 C C . VAL A 1 315 ? -17.357 4.494 11.329 1.00 34.94 315 VAL A C 1
ATOM 2456 O O . VAL A 1 315 ? -16.997 5.573 11.790 1.00 34.94 315 VAL A O 1
ATOM 2459 N N . THR A 1 316 ? -18.247 3.720 11.942 1.00 29.12 316 THR A N 1
ATOM 2460 C CA . THR A 1 316 ? -18.929 4.069 13.198 1.00 29.12 316 THR A CA 1
ATOM 2461 C C . THR A 1 316 ? -18.374 3.216 14.329 1.00 29.12 316 THR A C 1
ATOM 2463 O O . THR A 1 316 ? -18.411 1.996 14.244 1.00 29.12 316 THR A O 1
ATOM 2466 N N . PHE A 1 317 ? -17.867 3.802 15.412 1.00 28.83 317 PHE A N 1
ATOM 2467 C CA . PHE A 1 317 ? -17.403 2.995 16.549 1.00 28.83 317 PHE A CA 1
ATOM 2468 C C . PHE A 1 317 ? -18.593 2.457 17.348 1.00 28.83 317 PHE A C 1
ATOM 2470 O O . PHE A 1 317 ? -19.298 3.234 17.988 1.00 28.83 317 PHE A O 1
ATOM 2477 N N . ALA A 1 318 ? -18.811 1.138 17.328 1.00 26.03 318 ALA A N 1
ATOM 2478 C CA . ALA A 1 318 ? -20.004 0.514 17.899 1.00 26.03 318 ALA A CA 1
ATOM 2479 C C . ALA A 1 318 ? -19.680 -0.663 18.838 1.00 26.03 318 ALA A C 1
ATOM 2481 O O . ALA A 1 318 ? -19.944 -1.813 18.486 1.00 26.03 318 ALA A O 1
ATOM 2482 N N . SER A 1 319 ? -19.214 -0.316 20.047 1.00 36.53 319 SER A N 1
ATOM 2483 C CA . SER A 1 319 ? -19.241 -1.080 21.319 1.00 36.53 319 SER A CA 1
ATOM 2484 C C . SER A 1 319 ? -18.571 -2.464 21.405 1.00 36.53 319 SER A C 1
ATOM 2486 O O . SER A 1 319 ? -18.700 -3.254 20.483 1.00 36.53 319 SER A O 1
ATOM 2488 N N . TRP A 1 320 ? -18.056 -2.779 22.608 1.00 31.19 320 TRP A N 1
ATOM 2489 C CA . TRP A 1 320 ? -17.535 -4.069 23.137 1.00 31.19 320 TRP A CA 1
ATOM 2490 C C . TRP A 1 320 ? -16.028 -4.098 23.431 1.00 31.19 320 TRP A C 1
ATOM 2492 O O . TRP A 1 320 ? -15.287 -4.942 22.942 1.00 31.19 320 TRP A O 1
ATOM 2502 N N . LEU A 1 321 ? -15.583 -3.170 24.290 1.00 29.05 321 LEU A N 1
ATOM 2503 C CA . LEU A 1 321 ? -14.234 -3.199 24.854 1.00 29.05 321 LEU A CA 1
ATOM 2504 C C . LEU A 1 321 ? -14.154 -4.218 25.997 1.00 29.05 321 LEU A C 1
ATOM 2506 O O . LEU A 1 321 ? -14.367 -3.880 27.162 1.00 29.05 321 LEU A O 1
ATOM 2510 N N . GLU A 1 322 ? -13.912 -5.473 25.632 1.00 31.00 322 GLU A N 1
ATOM 2511 C CA . GLU A 1 322 ? -13.725 -6.580 26.571 1.00 31.00 322 GLU A CA 1
ATOM 2512 C C . GLU A 1 322 ? -12.309 -6.575 27.177 1.00 31.00 322 GLU A C 1
ATOM 2514 O O . GLU A 1 322 ? -11.347 -6.114 26.551 1.00 31.00 322 GLU A O 1
ATOM 2519 N N . ARG A 1 323 ? -12.255 -7.053 28.425 1.00 34.19 323 ARG A N 1
ATOM 2520 C CA . ARG A 1 323 ? -11.101 -7.384 29.272 1.00 34.19 323 ARG A CA 1
ATOM 2521 C C . ARG A 1 323 ? -11.392 -8.727 29.943 1.00 34.19 323 ARG A C 1
ATOM 2523 O O . ARG A 1 323 ? -12.606 -8.977 30.160 1.00 34.19 323 ARG A O 1
#

Radius of gyration: 22.42 Å; Cα contacts (8 Å, |Δi|>4): 503; chains: 1; bounding box: 65×45×68 Å

Foldseek 3Di:
DDDWDWDDDQDKDFPVFWPVLAALQDKDKDWDWDWDDDVPDIFIATAFIAMAGCAFAVAWGDFFKDKAQTDGDPTGDRPDPCRPPTPPLDANFGDPDGPKIFMWGWHDFDPPPWTAGDPVVQLVCLLLVNHPPPPPVDLPPQDPDDVVLVVVQVVVLPDDQQDDDDLVRLVSCLSCVPVDCQPPPLQRSPLVPLVSQPSSGVVSVSSVSNSSSPHDDDHALVSLCQQLQQPDPPDPDDDDDDDDDDDDDPDDCDDDGGLHHSRVVSNVSSVVSCVVDPDPVNCVVCVVSVVVSVVSVVRNHDDDDGDDDIDGTMMTRDIDTGD

pLDDT: mean 74.96, std 22.55, range [22.14, 94.62]

Solvent-accessible surface area (backbone atoms only — not comparable to full-atom values): 19084 Å² total; per-residue (Å²): 137,82,82,83,80,62,68,80,81,73,47,70,50,68,79,84,44,46,61,88,21,61,51,74,69,36,66,50,74,49,67,45,68,50,76,48,81,49,94,98,41,80,39,45,35,39,56,22,32,43,31,35,60,44,24,20,57,80,28,12,45,66,55,47,76,43,80,39,31,20,38,78,47,89,57,82,61,68,83,53,88,63,51,79,61,63,71,81,87,52,66,47,58,74,37,94,80,41,78,39,24,51,28,37,22,27,56,64,56,38,98,77,78,40,32,34,57,61,69,58,67,66,52,51,35,31,38,72,60,67,44,89,66,63,96,75,78,56,79,75,76,39,62,87,74,48,76,62,54,53,48,55,48,58,57,54,59,69,47,65,85,67,65,81,75,47,74,68,52,26,52,47,44,56,44,28,43,55,71,40,32,52,68,73,34,57,59,60,32,46,66,56,43,61,73,34,53,58,59,78,36,44,72,54,47,60,45,51,37,51,52,54,33,74,42,80,74,76,46,51,54,68,45,21,35,51,34,50,28,45,78,72,87,78,77,93,71,90,79,92,76,79,91,79,89,81,81,91,78,85,78,79,81,71,79,81,64,50,82,35,54,70,47,65,68,65,34,49,53,23,52,53,7,33,76,74,67,58,46,82,69,62,44,62,83,43,42,70,49,53,48,56,45,46,64,64,53,80,45,57,52,75,73,55,72,53,54,72,72,86,47,63,48,42,38,32,37,56,64,67,42,52,114

InterPro domains:
  IPR001263 Phosphoinositide 3-kinase, accessory (PIK) domain [PF00613] (144-229)
  IPR001263 Phosphoinositide 3-kinase, accessory (PIK) domain [PS51545] (139-323)
  IPR001263 Phosphoinositide 3-kinase, accessory (PIK) domain [SM00145] (140-323)
  IPR002420 C2 phosphatidylinositol 3-kinase-type domain [PF00792] (7-90)
  IPR002420 C2 phosphatidylinositol 3-kinase-type domain [PS51547] (1-119)
  IPR015433 Phosphatidylinositol 3-/4-kinase [PTHR10048] (8-296)
  IPR016024 Armadillo-type fold [SSF48371] (146-230)
  IPR035892 C2 domain superfamily [G3DSA:2.60.40.150] (2-119)
  IPR035892 C2 domain superfamily [SSF49562] (8-109)
  IPR042236 Phosphoinositide 3-kinase, accessory (PIK) domain superfamily [G3DSA:1.25.40.70] (121-304)

Organism: Hydatigena taeniaeformis (NCBI:txid6205)

Nearest PDB structures (foldseek):
  7k6o-assembly1_A  TM=8.453E-01  e=2.440E-13  Homo sapiens
  8tsc-assembly1_A  TM=8.460E-01  e=5.775E-13  Homo sapiens
  8tsa-assembly1_A  TM=8.503E-01  e=1.822E-12  Homo sapiens
  8tsd-assembly1_A  TM=8.439E-01  e=2.165E-12  Homo sapiens
  5xgj-assembly1_A  TM=8.468E-01  e=5.748E-12  Homo sapiens